Protein 9QUZ (pdb70)

Structure (mmCIF, N/CA/C/O backbone):
data_9QUZ
#
_entry.id   9QUZ
#
_cell.length_a   46.760
_cell.length_b   60.300
_cell.length_c   54.910
_cell.angle_alpha   90.000
_cell.angle_beta   108.910
_cell.angle_gamma   90.000
#
_symmetry.space_group_name_H-M   'P 1 21 1'
#
loop_
_entity.id
_entity.type
_entity.pdbx_description
1 polymer 'Butirosin biosynthesis protein H N-terminal domain-containing protein'
2 non-polymer 'SULFATE ION'
3 non-polymer 'CARBONATE ION'
4 water water
#
loop_
_atom_site.group_PDB
_atom_site.id
_atom_site.type_symbol
_atom_site.label_atom_id
_atom_site.label_alt_id
_atom_site.label_comp_id
_atom_site.label_asym_id
_atom_site.label_entity_id
_atom_site.label_seq_id
_atom_site.pdbx_PDB_ins_code
_atom_site.Cartn_x
_atom_site.Cartn_y
_atom_site.Cartn_z
_atom_site.occupancy
_atom_site.B_iso_or_equiv
_atom_site.auth_seq_id
_atom_site.auth_comp_id
_atom_site.auth_asym_id
_atom_site.auth_atom_id
_atom_site.pdbx_PDB_model_num
ATOM 1 N N . LEU A 1 8 ? -6.292 30.097 -21.272 1.00 56.41 2 LEU A N 1
ATOM 2 C CA . LEU A 1 8 ? -6.241 28.709 -20.740 1.00 54.87 2 LEU A CA 1
ATOM 3 C C . LEU A 1 8 ? -7.630 28.085 -20.801 1.00 48.78 2 LEU A C 1
ATOM 4 O O . LEU A 1 8 ? -8.546 28.614 -20.153 1.00 50.51 2 LEU A O 1
ATOM 9 N N . LEU A 1 9 ? -7.750 27.034 -21.606 1.00 43.20 3 LEU A N 1
ATOM 10 C CA . LEU A 1 9 ? -8.972 26.222 -21.780 1.00 41.73 3 LEU A CA 1
ATOM 11 C C . LEU A 1 9 ? -9.170 25.332 -20.550 1.00 39.86 3 LEU A C 1
ATOM 12 O O . LEU A 1 9 ? -8.181 24.924 -19.950 1.00 42.57 3 LEU A O 1
ATOM 17 N N . ASP A 1 10 ? -10.418 24.964 -20.295 1.00 41.38 4 ASP A N 1
ATOM 18 C CA . ASP A 1 10 ? -10.818 24.072 -19.184 1.00 44.33 4 ASP A CA 1
ATOM 19 C C . ASP A 1 10 ? -10.705 22.599 -19.605 1.00 40.80 4 ASP A C 1
ATOM 20 O O . ASP A 1 10 ? -11.674 21.859 -19.476 1.00 44.12 4 ASP A O 1
ATOM 25 N N . THR A 1 11 ? -9.515 22.158 -19.978 1.00 31.18 5 THR A N 1
ATOM 26 C CA . THR A 1 11 ? -9.349 20.778 -20.469 1.00 28.78 5 THR A CA 1
ATOM 27 C C . THR A 1 11 ? -8.958 19.830 -19.335 1.00 28.20 5 THR A C 1
ATOM 28 O O . THR A 1 11 ? -8.463 20.298 -18.324 1.00 31.07 5 THR A O 1
ATOM 32 N N . PHE A 1 12 ? -9.239 18.557 -19.531 1.00 24.75 6 PHE A N 1
ATOM 33 C CA . PHE A 1 12 ? -8.885 17.456 -18.602 1.00 24.45 6 PHE A CA 1
ATOM 34 C C . PHE A 1 12 ? -7.361 17.416 -18.454 1.00 24.24 6 PHE A C 1
ATOM 35 O O . PHE A 1 12 ? -6.675 17.298 -19.481 1.00 24.38 6 PHE A O 1
ATOM 43 N N . GLN A 1 13 ? -6.844 17.503 -17.225 1.00 22.76 7 GLN A N 1
ATOM 44 C CA . GLN A 1 13 ? -5.385 17.664 -16.973 1.00 22.73 7 GLN A CA 1
ATOM 45 C C . GLN A 1 13 ? -4.677 16.317 -17.110 1.00 21.90 7 GLN A C 1
ATOM 46 O O . GLN A 1 13 ? -3.514 16.290 -17.582 1.00 22.68 7 GLN A O 1
ATOM 52 N N . GLY A 1 14 ? -5.325 15.237 -16.685 1.00 20.71 8 GLY A N 1
ATOM 53 C CA . GLY A 1 14 ? -4.648 13.948 -16.468 1.00 21.61 8 GLY A CA 1
ATOM 54 C C . GLY A 1 14 ? -3.413 14.129 -15.608 1.00 20.98 8 GLY A C 1
ATOM 55 O O . GLY A 1 14 ? -3.443 14.947 -14.634 1.00 22.63 8 GLY A O 1
ATOM 56 N N . TYR A 1 15 ? -2.341 13.398 -15.919 1.00 19.02 9 TYR A N 1
ATOM 57 C CA . TYR A 1 15 ? -1.041 13.600 -15.232 1.00 19.33 9 TYR A CA 1
ATOM 58 C C . TYR A 1 15 ? 0.115 13.616 -16.237 1.00 19.47 9 TYR A C 1
ATOM 59 O O . TYR A 1 15 ? 1.238 13.839 -15.803 1.00 22.61 9 TYR A O 1
ATOM 68 N N . ASN A 1 16 ? -0.156 13.423 -17.529 1.00 19.65 10 ASN A N 1
ATOM 69 C CA . ASN A 1 16 ? 0.872 13.576 -18.591 1.00 19.19 10 ASN A CA 1
ATOM 70 C C . ASN A 1 16 ? 0.125 13.847 -19.893 1.00 18.42 10 ASN A C 1
ATOM 71 O O . ASN A 1 16 ? -1.104 13.828 -19.871 1.00 17.82 10 ASN A O 1
ATOM 76 N N . CYS A 1 17 ? 0.819 14.170 -20.977 1.00 19.56 11 CYS A N 1
ATOM 77 C CA . CYS A 1 17 ? 0.125 14.612 -22.214 1.00 20.44 11 CYS A CA 1
ATOM 78 C C . CYS A 1 17 ? -0.737 13.465 -22.753 1.00 19.18 11 CYS A C 1
ATOM 79 O O . CYS A 1 17 ? -1.832 13.748 -23.256 1.00 20.42 11 CYS A O 1
ATOM 82 N N . TYR A 1 18 ? -0.287 12.217 -22.615 1.00 18.06 12 TYR A N 1
ATOM 83 C CA . TYR A 1 18 ? -1.028 11.019 -23.080 1.00 18.68 12 TYR A CA 1
ATOM 84 C C . TYR A 1 18 ? -2.346 10.891 -22.313 1.00 17.90 12 TYR A C 1
ATOM 85 O O . TYR A 1 18 ? -3.417 10.820 -22.937 1.00 19.55 12 TYR A O 1
ATOM 94 N N . SER A 1 19 ? -2.268 10.846 -20.981 1.00 17.98 13 SER A N 1
ATOM 95 C CA . SER A 1 19 ? -3.472 10.655 -20.142 1.00 18.44 13 SER A CA 1
ATOM 96 C C . SER A 1 19 ? -4.387 11.875 -20.299 1.00 17.47 13 SER A C 1
ATOM 97 O O . SER A 1 19 ? -5.602 11.712 -20.220 1.00 19.88 13 SER A O 1
ATOM 100 N N . SER A 1 20 ? -3.830 13.067 -20.510 1.00 18.30 14 SER A N 1
ATOM 101 C CA . SER A 1 20 ? -4.621 14.308 -20.726 1.00 17.70 14 SER A CA 1
ATOM 102 C C . SER A 1 20 ? -5.461 14.149 -21.997 1.00 18.90 14 SER A C 1
ATOM 103 O O . SER A 1 20 ? -6.669 14.425 -21.972 1.00 20.91 14 SER A O 1
ATOM 106 N N . ALA A 1 21 ? -4.834 13.729 -23.090 1.00 19.09 15 ALA A N 1
ATOM 107 C CA . ALA A 1 21 ? -5.527 13.525 -24.375 1.00 20.21 15 ALA A CA 1
ATOM 108 C C . ALA A 1 21 ? -6.607 12.441 -24.244 1.00 20.92 15 ALA A C 1
ATOM 109 O O . ALA A 1 21 ? -7.734 12.657 -24.740 1.00 22.50 15 ALA A O 1
ATOM 111 N N . LEU A 1 22 ? -6.277 11.299 -23.638 1.00 20.16 16 LEU A N 1
ATOM 112 C CA . LEU A 1 22 ? -7.240 10.177 -23.472 1.00 20.73 16 LEU A CA 1
ATOM 113 C C . LEU A 1 22 ? -8.442 10.662 -22.652 1.00 21.03 16 LEU A C 1
ATOM 114 O O . LEU A 1 22 ? -9.585 10.359 -23.039 1.00 24.51 16 LEU A O 1
ATOM 119 N N . GLY A 1 23 ? -8.189 11.336 -21.527 1.00 20.35 17 GLY A N 1
ATOM 120 C CA . GLY A 1 23 ? -9.260 11.801 -20.627 1.00 21.96 17 GLY A CA 1
ATOM 121 C C . GLY A 1 23 ? -10.103 12.891 -21.259 1.00 22.48 17 GLY A C 1
ATOM 122 O O . GLY A 1 23 ? -11.337 12.853 -21.099 1.00 24.47 17 GLY A O 1
ATOM 123 N N . GLU A 1 24 ? -9.486 13.835 -21.969 1.00 23.54 18 GLU A N 1
ATOM 124 C CA . GLU A 1 24 ? -10.225 14.911 -22.687 1.00 23.47 18 GLU A CA 1
ATOM 125 C C . GLU A 1 24 ? -11.161 14.265 -23.712 1.00 23.90 18 GLU A C 1
ATOM 126 O O . GLU A 1 24 ? -12.343 14.662 -23.782 1.00 24.64 18 GLU A O 1
ATOM 132 N N . TYR A 1 25 ? -10.654 13.301 -24.481 1.00 22.83 19 TYR A N 1
ATOM 133 C CA . TYR A 1 25 ? -11.457 12.534 -25.463 1.00 24.81 19 TYR A CA 1
ATOM 134 C C . TYR A 1 25 ? -12.643 11.882 -24.740 1.00 24.52 19 TYR A C 1
ATOM 135 O O . TYR A 1 25 ? -13.795 12.092 -25.160 1.00 26.23 19 TYR A O 1
ATOM 144 N N . ALA A 1 26 ? -12.367 11.117 -23.676 1.00 23.92 20 ALA A N 1
ATOM 145 C CA . ALA A 1 26 ? -13.383 10.353 -22.913 1.00 24.97 20 ALA A CA 1
ATOM 146 C C . ALA A 1 26 ? -14.443 11.306 -22.350 1.00 26.03 20 ALA A C 1
ATOM 147 O O . ALA A 1 26 ? -15.628 10.940 -22.361 1.00 28.75 20 ALA A O 1
ATOM 149 N N . LYS A 1 27 ? -14.024 12.477 -21.867 1.00 26.25 21 LYS A N 1
ATOM 150 C CA . LYS A 1 27 ? -14.930 13.520 -21.313 1.00 26.77 21 LYS A CA 1
ATOM 151 C C . LYS A 1 27 ? -15.884 13.989 -22.419 1.00 28.25 21 LYS A C 1
ATOM 152 O O . LYS A 1 27 ? -17.118 13.973 -22.219 1.00 32.79 21 LYS A O 1
ATOM 158 N N . GLN A 1 28 ? -15.338 14.399 -23.561 1.00 27.98 22 GLN A N 1
ATOM 159 C CA . GLN A 1 28 ? -16.142 14.979 -24.666 1.00 30.86 22 GLN A CA 1
ATOM 160 C C . GLN A 1 28 ? -17.071 13.916 -25.270 1.00 30.58 22 GLN A C 1
ATOM 161 O O . GLN A 1 28 ? -18.155 14.300 -25.734 1.00 34.17 22 GLN A O 1
ATOM 167 N N . LYS A 1 29 ? -16.678 12.638 -25.276 1.00 28.73 23 LYS A N 1
ATOM 168 C CA . LYS A 1 29 ? -17.408 11.565 -26.012 1.00 32.81 23 LYS A CA 1
ATOM 169 C C . LYS A 1 29 ? -18.136 10.623 -25.043 1.00 29.92 23 LYS A C 1
ATOM 170 O O . L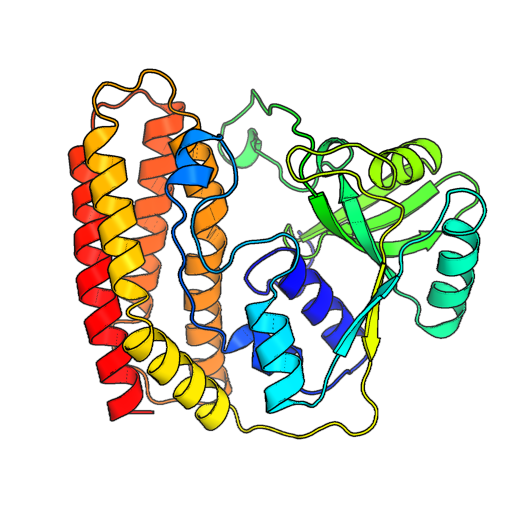YS A 1 29 ? -18.674 9.595 -25.505 1.00 34.41 23 LYS A O 1
ATOM 176 N N . ASN A 1 30 ? -18.161 10.954 -23.753 1.00 29.52 24 ASN A N 1
ATOM 177 C CA . ASN A 1 30 ? -18.901 10.176 -22.727 1.00 30.58 24 ASN A CA 1
ATOM 178 C C . ASN A 1 30 ? -18.429 8.714 -22.761 1.00 29.73 24 ASN A C 1
ATOM 179 O O . ASN A 1 30 ? -19.268 7.802 -22.834 1.00 35.04 24 ASN A O 1
ATOM 184 N N . ILE A 1 31 ? -17.120 8.488 -22.716 1.00 27.90 25 ILE A N 1
ATOM 185 C CA . ILE A 1 31 ? -16.543 7.117 -22.628 1.00 27.85 25 ILE A CA 1
ATOM 186 C C . ILE A 1 31 ? -16.312 6.824 -21.151 1.00 28.10 25 ILE A C 1
ATOM 187 O O . ILE A 1 31 ? -15.531 7.540 -20.527 1.00 29.52 25 ILE A O 1
ATOM 192 N N . ASP A 1 32 ? -17.006 5.825 -20.616 1.00 29.11 26 ASP A N 1
ATOM 193 C CA . ASP A 1 32 ? -16.972 5.531 -19.166 1.00 29.88 26 ASP A CA 1
ATOM 194 C C . ASP A 1 32 ? -15.595 4.986 -18.761 1.00 27.82 26 ASP A C 1
ATOM 195 O O . ASP A 1 32 ? -14.872 4.460 -19.626 1.00 30.18 26 ASP A O 1
ATOM 200 N N . GLN A 1 33 ? -15.247 5.187 -17.487 1.00 27.12 27 GLN A N 1
ATOM 201 C CA . GLN A 1 33 ? -14.151 4.523 -16.724 1.00 26.33 27 GLN A CA 1
ATOM 202 C C . GLN A 1 33 ? -12.779 5.149 -17.001 1.00 24.18 27 GLN A C 1
ATOM 203 O O . GLN A 1 33 ? -11.963 5.162 -16.082 1.00 24.85 27 GLN A O 1
ATOM 209 N N . VAL A 1 34 ? -12.527 5.629 -18.214 1.00 23.20 28 VAL A N 1
ATOM 210 C CA . VAL A 1 34 ? -11.194 6.152 -18.627 1.00 23.99 28 VAL A CA 1
ATOM 211 C C . VAL A 1 34 ? -10.750 7.232 -17.636 1.00 22.70 28 VAL A C 1
ATOM 212 O O . VAL A 1 34 ? -9.624 7.149 -17.124 1.00 21.64 28 VAL A O 1
ATOM 216 N N . GLU A 1 35 ? -11.599 8.229 -17.384 1.00 21.69 29 GLU A N 1
ATOM 217 C CA . GLU A 1 35 ? -11.223 9.374 -16.518 1.00 21.98 29 GLU A CA 1
ATOM 218 C C . GLU A 1 35 ? -10.874 8.863 -15.118 1.00 21.04 29 GLU A C 1
ATOM 219 O O . GLU A 1 35 ? -9.819 9.237 -14.601 1.00 20.63 29 GLU A O 1
ATOM 225 N N . ASN A 1 36 ? -11.723 8.028 -14.524 1.00 20.29 30 ASN A N 1
ATOM 226 C CA . ASN A 1 36 ? -11.483 7.555 -13.138 1.00 21.46 30 ASN A CA 1
ATOM 227 C C . ASN A 1 36 ? -10.208 6.715 -13.060 1.00 18.53 30 ASN A C 1
ATOM 228 O O . ASN A 1 36 ? -9.484 6.838 -12.059 1.00 19.94 30 ASN A O 1
ATOM 233 N N . ILE A 1 37 ? -9.921 5.900 -14.074 1.00 20.42 31 ILE A N 1
ATOM 234 C CA . ILE A 1 37 ? -8.687 5.062 -14.085 1.00 19.78 31 ILE A CA 1
ATOM 235 C C . ILE A 1 37 ? -7.463 5.993 -14.159 1.00 19.80 31 ILE A C 1
ATOM 236 O O . ILE A 1 37 ? -6.475 5.728 -13.460 1.00 19.89 31 ILE A O 1
ATOM 241 N N . ILE A 1 38 ? -7.553 7.097 -14.894 1.00 19.61 32 ILE A N 1
ATOM 242 C CA . ILE A 1 38 ? -6.439 8.085 -14.984 1.00 18.75 32 ILE A CA 1
ATOM 243 C C . ILE A 1 38 ? -6.300 8.817 -13.644 1.00 18.29 32 ILE A C 1
ATOM 244 O O . ILE A 1 38 ? -5.164 8.973 -13.164 1.00 18.16 32 ILE A O 1
ATOM 249 N N . LEU A 1 39 ? -7.417 9.282 -13.082 1.00 17.52 33 LEU A N 1
ATOM 250 C CA . LEU A 1 39 ? -7.367 10.180 -11.898 1.00 18.54 33 LEU A CA 1
ATOM 251 C C . LEU A 1 39 ? -6.908 9.413 -10.655 1.00 18.33 33 LEU A C 1
ATOM 252 O O . LEU A 1 39 ? -6.482 10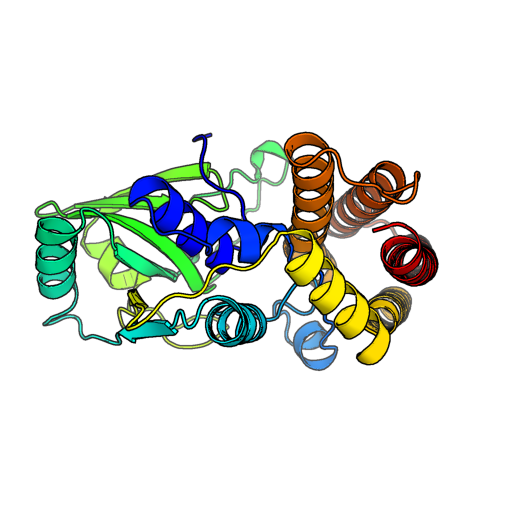.082 -9.691 1.00 19.33 33 LEU A O 1
ATOM 257 N N . SER A 1 40 ? -7.015 8.083 -10.659 1.00 17.82 34 SER A N 1
ATOM 258 C CA . SER A 1 40 ? -6.624 7.212 -9.522 1.00 18.90 34 SER A CA 1
ATOM 259 C C . SER A 1 40 ? -5.237 6.591 -9.724 1.00 19.98 34 SER A C 1
ATOM 260 O O . SER A 1 40 ? -4.829 5.788 -8.884 1.00 19.83 34 SER A O 1
ATOM 263 N N . GLN A 1 41 ? -4.497 6.986 -10.761 1.00 19.41 35 GLN A N 1
ATOM 264 C CA . GLN A 1 41 ? -3.122 6.479 -10.972 1.00 19.83 35 GLN A CA 1
ATOM 265 C C . GLN A 1 41 ? -2.230 6.949 -9.822 1.00 18.70 35 GLN A C 1
ATOM 266 O O . GLN A 1 41 ? -2.411 8.079 -9.319 1.00 20.67 35 GLN A O 1
ATOM 272 N N . TRP A 1 42 ? -1.267 6.123 -9.444 1.00 19.27 36 TRP A N 1
ATOM 273 C CA . TRP A 1 42 ? -0.281 6.491 -8.402 1.00 19.71 36 TRP A CA 1
ATOM 274 C C . TRP A 1 42 ? 1.025 5.806 -8.763 1.00 19.83 36 TRP A C 1
ATOM 275 O O . TRP A 1 42 ? 1.107 4.579 -8.680 1.00 22.78 36 TRP A O 1
ATOM 286 N N . SER A 1 43 ? 1.980 6.568 -9.265 1.00 19.52 37 SER A N 1
ATOM 287 C CA . SER A 1 43 ? 3.157 5.941 -9.898 1.00 20.09 37 SER A CA 1
ATOM 288 C C . SER A 1 43 ? 4.355 6.878 -9.814 1.00 19.68 37 SER A C 1
ATOM 289 O O . SER A 1 43 ? 4.192 8.102 -9.739 1.00 19.49 37 SER A O 1
ATOM 292 N N . PHE A 1 44 ? 5.534 6.281 -9.828 1.00 19.11 38 PHE A N 1
ATOM 293 C CA . PHE A 1 44 ? 6.799 7.026 -9.915 1.00 18.41 38 PHE A CA 1
ATOM 294 C C . PHE A 1 44 ? 7.821 6.131 -10.602 1.00 20.90 38 PHE A C 1
ATOM 295 O O . PHE A 1 44 ? 7.856 4.925 -10.322 1.00 23.06 38 PHE A O 1
ATOM 303 N N . PHE A 1 45 ? 8.616 6.713 -11.493 1.00 20.54 39 PHE A N 1
ATOM 304 C CA . PHE A 1 45 ? 9.734 5.975 -12.120 1.00 22.06 39 PHE A CA 1
ATOM 305 C C . PHE A 1 45 ? 10.971 6.862 -12.127 1.00 20.93 39 PHE A C 1
ATOM 306 O O . PHE A 1 45 ? 10.881 8.088 -11.997 1.00 20.72 39 PHE A O 1
ATOM 314 N N . PHE A 1 46 ? 12.119 6.214 -12.251 1.00 21.57 40 PHE A N 1
ATOM 315 C CA . PHE A 1 46 ? 13.418 6.898 -12.410 1.00 21.61 40 PHE A CA 1
ATOM 316 C C . PHE A 1 46 ? 14.316 6.022 -13.278 1.00 23.72 40 PHE A C 1
ATOM 317 O O . PHE A 1 46 ? 14.458 4.827 -12.988 1.00 26.01 40 PHE A O 1
ATOM 325 N N . ASP A 1 47 ? 14.852 6.615 -14.345 1.00 23.80 41 ASP A N 1
ATOM 326 C CA . ASP A 1 47 ? 15.739 5.924 -15.316 1.00 25.29 41 ASP A CA 1
ATOM 327 C C . ASP A 1 47 ? 17.062 6.694 -15.368 1.00 24.75 41 ASP A C 1
ATOM 328 O O . ASP A 1 47 ? 17.099 7.777 -15.978 1.00 25.28 41 ASP A O 1
ATOM 333 N N . GLU A 1 48 ? 18.098 6.177 -14.709 1.00 26.40 42 GLU A N 1
ATOM 334 C CA . GLU A 1 48 ? 19.415 6.865 -14.631 1.00 28.73 42 GLU A CA 1
ATOM 335 C C . GLU A 1 48 ? 20.037 6.961 -16.029 1.00 29.72 42 GLU A C 1
ATOM 336 O O . GLU A 1 48 ? 20.707 7.975 -16.302 1.00 30.48 42 GLU A O 1
ATOM 342 N N . GLU A 1 49 ? 19.816 5.964 -16.891 1.00 31.05 43 GLU A N 1
ATOM 343 C CA . GLU A 1 49 ? 20.379 5.957 -18.270 1.00 31.44 43 GLU A CA 1
ATOM 344 C C . GLU A 1 49 ? 19.755 7.130 -19.037 1.00 30.02 43 GLU A C 1
ATOM 345 O O . GLU A 1 49 ? 20.496 7.886 -19.684 1.00 32.41 43 GLU A O 1
ATOM 351 N N . GLN A 1 50 ? 18.443 7.336 -18.897 1.00 26.87 44 GLN A N 1
ATOM 352 C CA . GLN A 1 50 ? 17.729 8.451 -19.573 1.00 27.77 44 GLN A CA 1
ATOM 353 C C . GLN A 1 50 ? 18.215 9.785 -19.001 1.00 27.23 44 GLN A C 1
ATOM 354 O O . GLN A 1 50 ? 18.305 10.752 -19.776 1.00 29.06 44 GLN A O 1
ATOM 360 N N . PHE A 1 51 ? 18.506 9.842 -17.694 1.00 26.03 45 PHE A N 1
ATOM 361 C CA . PHE A 1 51 ? 19.001 11.065 -17.010 1.00 25.36 45 PHE A CA 1
ATOM 362 C C . PHE A 1 51 ? 20.193 11.613 -17.812 1.00 27.12 45 PHE A C 1
ATOM 363 O O . PHE A 1 51 ? 20.235 12.811 -18.156 1.00 28.34 45 PHE A O 1
ATOM 371 N N . TYR A 1 52 ? 21.142 10.739 -18.137 1.00 29.39 46 TYR A N 1
ATOM 372 C CA . TYR A 1 52 ? 22.434 11.121 -18.757 1.00 32.68 46 TYR A CA 1
ATOM 373 C C . TYR A 1 52 ? 22.294 11.283 -20.276 1.00 34.72 46 TYR A C 1
ATOM 374 O O . TYR A 1 52 ? 23.229 11.821 -20.871 1.00 41.35 46 TYR A O 1
ATOM 383 N N . LYS A 1 53 ? 21.167 10.894 -20.877 1.00 36.99 47 LYS A N 1
ATOM 384 C CA . LYS A 1 53 ? 20.890 11.102 -22.329 1.00 39.94 47 LYS A CA 1
ATOM 385 C C . LYS A 1 53 ? 20.064 12.378 -22.551 1.00 44.22 47 LYS A C 1
ATOM 386 O O . LYS A 1 53 ? 19.666 12.614 -23.711 1.00 49.60 47 LYS A O 1
ATOM 392 N N . ASN A 1 54 ? 19.809 13.163 -21.497 1.00 43.72 48 ASN A N 1
ATOM 393 C CA . ASN A 1 54 ? 18.981 14.400 -21.551 1.00 46.92 48 ASN A CA 1
ATOM 394 C C . ASN A 1 54 ? 17.572 14.034 -22.042 1.00 41.81 48 ASN A C 1
ATOM 395 O O . ASN A 1 54 ? 16.964 14.855 -22.749 1.00 46.47 48 ASN A O 1
ATOM 400 N N . GLN A 1 55 ? 17.079 12.840 -21.691 1.00 33.17 49 GLN A N 1
ATOM 401 C CA . GLN A 1 55 ? 15.708 12.373 -22.035 1.00 32.65 49 GLN A CA 1
ATOM 402 C C . GLN A 1 55 ? 14.837 12.483 -20.783 1.00 29.35 49 GLN A C 1
ATOM 403 O O . GLN A 1 55 ? 15.404 12.647 -19.682 1.00 27.66 49 GLN A O 1
ATOM 409 N N . TRP A 1 56 ? 13.516 12.422 -20.939 1.00 29.14 50 TRP A N 1
ATOM 410 C CA . TRP A 1 56 ? 12.599 12.472 -19.773 1.00 28.60 50 TRP A CA 1
ATOM 411 C C . TRP A 1 56 ? 12.867 11.227 -18.913 1.00 27.07 50 TRP A C 1
ATOM 412 O O . TRP A 1 56 ? 12.801 10.099 -19.437 1.00 33.61 50 TRP A O 1
ATOM 423 N N . TYR A 1 57 ? 13.278 11.429 -17.664 1.00 21.76 51 TYR A N 1
ATOM 424 C CA . TYR A 1 57 ? 13.931 10.368 -16.854 1.00 22.10 51 TYR A CA 1
ATOM 425 C C . TYR A 1 57 ? 13.184 10.083 -15.547 1.00 20.97 51 TYR A C 1
ATOM 426 O O . TYR A 1 57 ? 13.558 9.124 -14.864 1.00 20.71 51 TYR A O 1
ATOM 435 N N . THR A 1 58 ? 12.168 10.865 -15.196 1.00 20.60 52 THR A N 1
ATOM 436 C CA . THR A 1 58 ? 11.454 10.644 -13.915 1.00 19.79 52 THR A CA 1
ATOM 437 C C . THR A 1 58 ? 10.026 11.186 -14.005 1.00 20.97 52 THR A C 1
ATOM 438 O O . THR A 1 58 ? 9.586 11.580 -15.089 1.00 22.26 52 THR A O 1
ATOM 442 N N . GLY A 1 59 ? 9.328 11.154 -12.875 1.00 22.10 53 GLY A N 1
ATOM 443 C CA . GLY A 1 59 ? 7.918 11.546 -12.769 1.00 23.33 53 GLY A CA 1
ATOM 444 C C . GLY A 1 59 ? 7.019 10.331 -12.708 1.00 20.47 53 GLY A C 1
ATOM 445 O O . GLY A 1 59 ? 7.484 9.256 -12.306 1.00 20.68 53 GLY A O 1
ATOM 446 N N . ALA A 1 60 ? 5.763 10.498 -13.106 1.00 21.64 54 ALA A N 1
ATOM 447 C CA . ALA A 1 60 ? 4.728 9.457 -12.945 1.00 20.67 54 ALA A CA 1
ATOM 448 C C . ALA A 1 60 ? 5.049 8.249 -13.825 1.00 21.25 54 ALA A C 1
ATOM 449 O O . ALA A 1 60 ? 4.782 7.121 -13.392 1.00 22.38 54 ALA A O 1
ATOM 451 N N . ALA A 1 61 ? 5.534 8.480 -15.047 1.00 22.35 55 ALA A N 1
ATOM 452 C CA . ALA A 1 61 ? 5.558 7.438 -16.094 1.00 22.75 55 ALA A CA 1
ATOM 453 C C . ALA A 1 61 ? 6.562 7.776 -17.192 1.00 21.74 55 A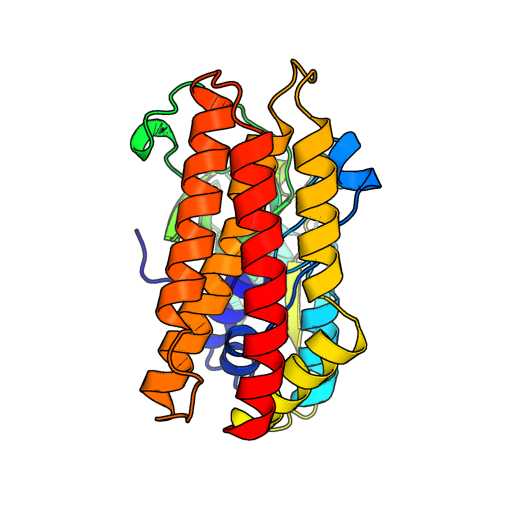LA A C 1
ATOM 454 O O . ALA A 1 61 ? 6.726 8.960 -17.540 1.00 25.98 55 ALA A O 1
ATOM 456 N N . ASP A 1 62 ? 7.177 6.733 -17.734 1.00 23.45 56 ASP A N 1
ATOM 457 C CA . ASP A 1 62 ? 7.930 6.814 -19.004 1.00 24.91 56 ASP A CA 1
ATOM 458 C C . ASP A 1 62 ? 6.899 7.138 -20.088 1.00 27.63 56 ASP A C 1
ATOM 459 O O . ASP A 1 62 ? 5.700 6.856 -19.899 1.00 31.40 56 ASP A O 1
ATOM 464 N N . GLY A 1 63 ? 7.316 7.765 -21.172 1.00 24.67 57 GLY A N 1
ATOM 465 C CA . GLY A 1 63 ? 6.382 8.158 -22.238 1.00 23.98 57 GLY A CA 1
ATOM 466 C C . GLY A 1 63 ? 7.063 8.099 -23.592 1.00 24.96 57 GLY A C 1
ATOM 467 O O . GLY A 1 63 ? 8.175 7.573 -23.689 1.00 25.68 57 GLY A O 1
ATOM 468 N N . PRO A 1 64 ? 6.436 8.663 -24.651 1.00 24.99 58 PRO A N 1
ATOM 469 C CA . PRO A 1 64 ? 5.180 9.412 -24.523 1.00 24.53 58 PRO A CA 1
ATOM 470 C C . PRO A 1 64 ? 3.937 8.562 -24.216 1.00 23.03 58 PRO A C 1
ATOM 471 O O . PRO A 1 64 ? 3.061 9.052 -23.524 1.00 24.79 58 PRO A O 1
ATOM 475 N N . VAL A 1 65 ? 3.848 7.336 -24.744 1.00 21.28 59 VAL A N 1
ATOM 476 C CA . VAL A 1 65 ? 2.743 6.408 -24.371 1.00 21.47 59 VAL A CA 1
ATOM 477 C C . VAL A 1 65 ? 3.019 5.870 -22.962 1.00 21.45 59 VAL A C 1
ATOM 478 O O . VAL A 1 65 ? 4.124 5.413 -22.670 1.00 22.53 59 VAL A O 1
ATOM 482 N N . ASP A 1 66 ? 1.993 5.901 -22.124 1.00 21.74 60 ASP A N 1
ATOM 483 C CA . ASP A 1 66 ? 2.046 5.392 -20.740 1.00 22.35 60 ASP A CA 1
ATOM 484 C C . ASP A 1 66 ? 1.595 3.929 -20.771 1.00 21.37 60 ASP A C 1
ATOM 485 O O . ASP A 1 66 ? 0.393 3.680 -20.754 1.00 22.18 60 ASP A O 1
ATOM 490 N N . VAL A 1 67 ? 2.531 2.990 -20.902 1.00 22.74 61 VAL A N 1
ATOM 491 C CA . VAL A 1 67 ? 2.196 1.551 -21.103 1.00 26.67 61 VAL A CA 1
ATOM 492 C C . VAL A 1 67 ? 1.547 1.008 -19.825 1.00 24.61 61 VAL A C 1
ATOM 493 O O . VAL A 1 67 ? 0.649 0.168 -19.955 1.00 24.85 61 VAL A O 1
ATOM 497 N N . VAL A 1 68 ? 1.954 1.486 -18.646 1.00 24.82 62 VAL A N 1
ATOM 498 C CA . VAL A 1 68 ? 1.347 1.042 -17.354 1.00 24.68 62 VAL A CA 1
ATOM 499 C C . VAL A 1 68 ? -0.125 1.465 -17.328 1.00 22.63 62 VAL A C 1
ATOM 500 O O . VAL A 1 68 ? -0.973 0.630 -16.962 1.00 23.47 62 VAL A O 1
ATOM 504 N N . LEU A 1 69 ? -0.424 2.695 -17.739 1.00 21.18 63 LEU A N 1
ATOM 505 C CA . LEU A 1 69 ? -1.826 3.172 -17.845 1.00 20.97 63 LEU A CA 1
ATOM 506 C C . LEU A 1 69 ? -2.590 2.304 -18.856 1.00 20.96 63 LEU A C 1
ATOM 507 O O . LEU A 1 69 ? -3.745 1.941 -18.571 1.00 23.43 63 LEU A O 1
ATOM 512 N N . ASN A 1 70 ? -1.988 1.950 -19.994 1.00 23.73 64 ASN A N 1
ATOM 513 C CA . ASN A 1 70 ? -2.681 1.077 -20.975 1.00 24.94 64 ASN A CA 1
ATOM 514 C C . ASN A 1 70 ? -3.009 -0.268 -20.316 1.00 25.43 64 ASN A C 1
ATOM 515 O O . ASN A 1 70 ? -4.114 -0.779 -20.568 1.00 28.60 64 ASN A O 1
ATOM 520 N N . GLU A 1 71 ? -2.089 -0.820 -19.516 1.00 25.59 65 GLU A N 1
ATOM 521 C CA . GLU A 1 71 ? -2.287 -2.110 -18.796 1.00 28.63 65 GLU A CA 1
ATOM 522 C C . GLU A 1 71 ? -3.443 -1.965 -17.793 1.00 27.50 65 GLU A C 1
ATOM 523 O O . GLU A 1 71 ? -4.261 -2.892 -17.691 1.00 29.74 65 GLU A O 1
ATOM 529 N N . ASP A 1 72 ? -3.499 -0.842 -17.074 1.00 24.97 66 ASP A N 1
ATOM 530 C CA . ASP A 1 72 ? -4.604 -0.518 -16.134 1.00 25.80 66 ASP A CA 1
ATOM 531 C C . ASP A 1 72 ? -5.926 -0.417 -16.905 1.00 24.10 66 ASP A C 1
ATOM 532 O O . ASP A 1 72 ? -6.938 -0.985 -16.440 1.00 27.82 66 ASP A O 1
ATOM 537 N N . LEU A 1 73 ? -5.939 0.266 -18.049 1.00 25.08 67 LEU A N 1
ATOM 538 C CA . LEU A 1 73 ? -7.177 0.427 -18.853 1.00 24.76 67 LEU A CA 1
ATOM 539 C C . LEU A 1 73 ? -7.678 -0.949 -19.314 1.00 27.11 67 LEU A C 1
ATOM 540 O O . LEU A 1 73 ? -8.898 -1.175 -19.242 1.00 28.83 67 LEU A O 1
ATOM 545 N N . ARG A 1 74 ? -6.773 -1.848 -19.711 1.00 28.78 68 ARG A N 1
ATOM 546 C CA . ARG A 1 74 ? -7.099 -3.226 -20.167 1.00 30.81 68 ARG A CA 1
ATOM 547 C C . ARG A 1 74 ? -7.598 -4.044 -18.972 1.00 30.43 68 ARG A C 1
ATOM 548 O O . ARG A 1 74 ? -8.659 -4.676 -19.089 1.00 34.69 68 ARG A O 1
ATOM 556 N N . ASN A 1 75 ? -6.871 -4.009 -17.853 1.00 30.45 69 ASN A N 1
ATOM 557 C CA . ASN A 1 75 ? -7.146 -4.876 -16.677 1.00 32.27 69 ASN A CA 1
ATOM 558 C C . ASN A 1 75 ? -8.478 -4.472 -16.028 1.00 33.19 69 ASN A C 1
ATOM 559 O O . ASN A 1 75 ? -9.289 -5.374 -15.746 1.00 35.14 69 ASN A O 1
ATOM 564 N N . PHE A 1 76 ? -8.730 -3.174 -15.845 1.00 29.48 70 PHE A N 1
ATOM 565 C CA . PHE A 1 76 ? -9.900 -2.679 -15.076 1.00 29.92 70 PHE A CA 1
ATOM 566 C C . PHE A 1 76 ? -11.140 -2.539 -15.961 1.00 30.56 70 PHE A C 1
ATOM 567 O O . PHE A 1 76 ? -12.228 -2.880 -15.481 1.00 35.16 70 PHE A O 1
ATOM 575 N N . ALA A 1 77 ? -11.002 -2.025 -17.186 1.00 30.96 71 ALA A N 1
ATOM 576 C CA . ALA A 1 77 ? -12.159 -1.632 -18.023 1.00 31.72 71 ALA A CA 1
ATOM 577 C C . ALA A 1 77 ? -12.213 -2.440 -19.327 1.00 35.46 71 ALA A C 1
ATOM 578 O O . ALA A 1 77 ? -13.172 -2.232 -20.075 1.00 36.86 71 ALA A O 1
ATOM 580 N N . ASN A 1 78 ? -11.234 -3.322 -19.579 1.00 35.55 72 ASN A N 1
ATOM 581 C CA . ASN A 1 78 ? -11.074 -4.066 -20.857 1.00 37.00 72 ASN A CA 1
ATOM 582 C C . ASN A 1 78 ? -11.041 -3.054 -22.013 1.00 39.14 72 ASN A C 1
ATOM 583 O O . ASN A 1 78 ? -11.584 -3.359 -23.091 1.00 40.59 72 ASN A O 1
ATOM 588 N N . ILE A 1 79 ? -10.424 -1.890 -21.780 1.00 35.23 73 ILE A N 1
ATOM 589 C CA . ILE A 1 79 ? -10.259 -0.801 -22.783 1.00 35.31 73 ILE A CA 1
ATOM 590 C C . ILE A 1 79 ? -8.874 -0.955 -23.416 1.00 32.63 73 ILE A C 1
ATOM 591 O O . ILE A 1 79 ? -7.894 -1.128 -22.673 1.00 34.09 73 ILE A O 1
ATOM 596 N N . GLU A 1 80 ? -8.827 -0.937 -24.747 1.00 33.23 74 GLU A N 1
ATOM 597 C CA . GLU A 1 80 ? -7.572 -0.942 -25.538 1.00 34.26 74 GLU A CA 1
ATOM 598 C C . GLU A 1 80 ? -7.404 0.437 -26.180 1.00 30.73 74 GLU A C 1
ATOM 599 O O . GLU A 1 80 ? -8.395 1.006 -26.660 1.00 38.02 74 GLU A O 1
ATOM 605 N N . VAL A 1 81 ? -6.188 0.964 -26.184 1.00 28.59 75 VAL A N 1
ATOM 606 C CA . VAL A 1 81 ? -5.862 2.206 -26.931 1.00 28.65 75 VAL A CA 1
ATOM 607 C C . VAL A 1 81 ? -5.077 1.766 -28.165 1.00 27.45 75 VAL A C 1
ATOM 608 O O . VAL A 1 81 ? -3.884 1.431 -28.032 1.00 33.31 75 VAL A O 1
ATOM 612 N N . LEU A 1 82 ? -5.755 1.722 -29.309 1.00 24.83 76 LEU A N 1
ATOM 613 C CA . LEU A 1 82 ? -5.190 1.198 -30.571 1.00 25.58 76 LEU A CA 1
ATOM 614 C C . LEU A 1 82 ? -4.291 2.279 -31.178 1.00 24.98 76 LEU A C 1
ATOM 615 O O . LEU A 1 82 ? -4.739 3.437 -31.271 1.00 28.24 76 LEU A O 1
ATOM 620 N N . GLU A 1 83 ? -3.067 1.908 -31.557 1.00 23.70 77 GLU A N 1
ATOM 621 C CA . GLU A 1 83 ? -2.116 2.793 -32.275 1.00 23.75 77 GLU A CA 1
ATOM 622 C C . GLU A 1 83 ? -2.296 2.572 -33.779 1.00 23.03 77 GLU A C 1
ATOM 623 O O . GLU A 1 83 ? -2.113 1.431 -34.252 1.00 27.36 77 GLU A O 1
ATOM 629 N N . HIS A 1 84 ? -2.674 3.628 -34.489 1.00 23.44 78 HIS A N 1
ATOM 630 C CA . HIS A 1 84 ? -2.794 3.641 -35.963 1.00 23.04 78 HIS A CA 1
ATOM 631 C C . HIS A 1 84 ? -1.595 4.404 -36.510 1.00 24.37 78 HIS A C 1
ATOM 632 O O . HIS A 1 84 ? -1.480 5.611 -36.261 1.00 27.77 78 HIS A O 1
ATOM 639 N N . ILE A 1 85 ? -0.724 3.702 -37.214 1.00 25.36 79 ILE A N 1
ATOM 640 C CA . ILE A 1 85 ? 0.367 4.352 -37.977 1.00 26.76 79 ILE A CA 1
ATOM 641 C C . ILE A 1 85 ? -0.212 4.609 -39.368 1.00 27.48 79 ILE A C 1
ATOM 642 O O . ILE A 1 85 ? -1.088 3.842 -39.811 1.00 32.70 79 ILE A O 1
ATOM 647 N N . SER A 1 86 ? 0.217 5.683 -40.010 1.00 29.21 80 SER A N 1
ATOM 648 C CA . SER A 1 86 ? -0.284 6.058 -41.347 1.00 27.11 80 SER A CA 1
ATOM 649 C C . SER A 1 86 ? 0.853 6.636 -42.193 1.00 29.67 80 SER A C 1
ATOM 650 O O . SER A 1 86 ? 2.031 6.554 -41.802 1.00 33.98 80 SER A O 1
ATOM 653 N N . SER A 1 87 ? 0.479 7.188 -43.330 1.00 32.83 81 SER A N 1
ATOM 654 C CA . SER A 1 87 ? 1.389 7.734 -44.358 1.00 31.32 81 SER A CA 1
ATOM 655 C C . SER A 1 87 ? 0.828 9.087 -44.786 1.00 28.74 81 SER A C 1
ATOM 656 O O . SER A 1 87 ? -0.375 9.315 -44.558 1.00 29.35 81 SER A O 1
ATOM 659 N N . GLU A 1 88 ? 1.657 9.949 -45.375 1.00 29.27 82 GLU A N 1
ATOM 660 C CA . GLU A 1 88 ? 1.194 11.273 -45.855 1.00 32.46 82 GLU A CA 1
ATOM 661 C C . GLU A 1 88 ? 0.052 11.061 -46.860 1.00 28.96 82 GLU A C 1
ATOM 662 O O . GLU A 1 88 ? -0.840 11.915 -46.910 1.00 34.32 82 GLU A O 1
ATOM 668 N N . SER A 1 89 ? 0.050 9.963 -47.629 1.00 30.07 83 SER A N 1
ATOM 669 C CA . SER A 1 89 ? -1.000 9.717 -48.652 1.00 28.88 83 SER A CA 1
ATOM 670 C C . SER A 1 89 ? -2.376 9.551 -47.991 1.00 29.50 83 SER A C 1
ATOM 671 O O . SER A 1 89 ? -3.356 10.020 -48.592 1.00 33.86 83 SER A O 1
ATOM 674 N N . GLN A 1 90 ? -2.443 8.965 -46.787 1.00 28.52 84 GLN A N 1
ATOM 675 C CA . GLN A 1 90 ? -3.697 8.442 -46.182 1.00 28.42 84 GLN A CA 1
ATOM 676 C C . GLN A 1 90 ? -4.069 9.197 -44.897 1.00 26.38 84 GLN A C 1
ATOM 677 O O . GLN A 1 90 ? -5.270 9.188 -44.566 1.00 27.16 84 GLN A O 1
ATOM 683 N N . ALA A 1 91 ? -3.110 9.806 -44.188 1.00 27.19 85 ALA A N 1
ATOM 684 C CA . ALA A 1 91 ? -3.301 10.256 -42.782 1.00 27.55 85 ALA A CA 1
ATOM 685 C C . ALA A 1 91 ? -4.399 11.315 -42.685 1.00 25.86 85 ALA A C 1
ATOM 686 O O . ALA A 1 91 ? -5.206 11.228 -41.755 1.00 24.90 85 ALA A O 1
ATOM 688 N N . ILE A 1 92 ? -4.408 12.317 -43.565 1.00 26.58 86 ILE A N 1
ATOM 689 C CA . ILE A 1 92 ? -5.381 13.441 -43.448 1.00 27.53 86 ILE A CA 1
ATOM 690 C C . ILE A 1 92 ? -6.763 12.913 -43.846 1.00 27.47 86 ILE A C 1
ATOM 691 O O . ILE A 1 92 ? -7.718 13.256 -43.154 1.00 29.27 86 ILE A O 1
ATOM 696 N N . ASP A 1 93 ? -6.868 12.081 -44.890 1.00 28.65 87 ASP A N 1
ATOM 697 C CA . ASP A 1 93 ? -8.155 11.449 -45.289 1.00 29.71 87 ASP A CA 1
ATOM 698 C C . ASP A 1 93 ? -8.696 10.602 -44.131 1.00 28.14 87 ASP A C 1
ATOM 699 O O . ASP A 1 93 ? -9.911 10.650 -43.875 1.00 30.42 87 ASP A O 1
ATOM 704 N N . GLU A 1 94 ? -7.840 9.834 -43.465 1.00 28.17 88 GLU A N 1
ATOM 705 C CA . GLU A 1 94 ? -8.252 9.019 -42.291 1.00 30.12 88 GLU A CA 1
ATOM 706 C C . GLU A 1 94 ? -8.754 9.962 -41.189 1.00 28.10 88 GLU A C 1
ATOM 707 O O . GLU A 1 94 ? -9.821 9.661 -40.589 1.00 29.74 88 GLU A O 1
ATOM 713 N N . GLY A 1 95 ? -8.067 11.086 -40.972 1.00 25.98 89 GLY A N 1
ATOM 714 C CA . GLY A 1 95 ? -8.506 12.135 -40.029 1.00 26.85 89 GLY A CA 1
ATOM 715 C C . GLY A 1 95 ? -9.897 12.641 -40.369 1.00 28.39 89 GLY A C 1
ATOM 716 O O . GLY A 1 95 ? -10.739 12.743 -39.468 1.00 27.32 89 GLY A O 1
ATOM 717 N N . ARG A 1 96 ? -10.153 12.948 -41.640 1.00 29.21 90 ARG A N 1
ATOM 718 C CA . ARG A 1 96 ? -11.477 13.442 -42.092 1.00 29.47 90 ARG A CA 1
ATOM 719 C C . ARG A 1 96 ? -12.564 12.421 -41.737 1.00 29.09 90 ARG A C 1
ATOM 720 O O . ARG A 1 96 ? -13.623 12.855 -41.256 1.00 32.82 90 ARG A O 1
ATOM 728 N N . LYS A 1 97 ? -12.317 11.126 -41.973 1.00 31.02 91 LYS A N 1
ATOM 729 C CA . LYS A 1 97 ? -13.278 10.019 -41.693 1.00 34.42 91 LYS A CA 1
ATOM 730 C C . LYS A 1 97 ? -13.542 9.950 -40.184 1.00 33.43 91 LYS A C 1
ATOM 731 O O . LYS A 1 97 ? -14.700 9.736 -39.774 1.00 33.03 91 LYS A O 1
ATOM 737 N N . VAL A 1 98 ? -12.497 10.108 -39.380 1.00 29.95 92 VAL A N 1
ATOM 738 C CA . VAL A 1 98 ? -12.602 10.052 -37.895 1.00 29.82 92 VAL A CA 1
ATOM 739 C C . VAL A 1 98 ? -13.366 11.287 -37.404 1.00 31.22 92 VAL A C 1
ATOM 740 O O . VAL A 1 98 ? -14.258 11.110 -36.544 1.00 32.58 92 VAL A O 1
ATOM 744 N N . LEU A 1 99 ? -13.052 12.481 -37.922 1.00 30.15 93 LEU A N 1
ATOM 745 C CA . LEU A 1 99 ? -13.727 13.740 -37.501 1.00 32.20 93 LEU A CA 1
ATOM 746 C C . LEU A 1 99 ? -15.216 13.682 -37.882 1.00 33.29 93 LEU A C 1
ATOM 747 O O . LEU A 1 99 ? -16.047 14.060 -37.035 1.00 36.23 93 LEU A O 1
ATOM 752 N N . GLU A 1 100 ? -15.550 13.196 -39.081 1.00 32.58 94 GLU A N 1
ATOM 753 C CA . GLU A 1 100 ? -16.955 13.042 -39.542 1.00 38.72 94 GLU A CA 1
ATOM 754 C C . GLU A 1 100 ? -17.715 12.167 -38.533 1.00 38.24 94 GLU A C 1
ATOM 755 O O . GLU A 1 100 ? -18.831 12.560 -38.141 1.00 41.54 94 GLU A O 1
ATOM 761 N N . LYS A 1 101 ? -17.124 11.047 -38.106 1.00 38.25 95 LYS A N 1
ATOM 762 C CA . LYS A 1 101 ? -17.793 10.019 -37.262 1.00 41.60 95 LYS A CA 1
ATOM 763 C C . LYS A 1 101 ? -17.781 10.443 -35.783 1.00 40.18 95 LYS A C 1
ATOM 764 O O . LYS A 1 101 ? -18.828 10.288 -35.130 1.00 41.04 95 LYS A O 1
ATOM 770 N N . HIS A 1 102 ? -16.657 10.956 -35.269 1.00 36.26 96 HIS A N 1
ATOM 771 C CA . HIS A 1 102 ? -16.417 11.154 -33.811 1.00 34.88 96 HIS A CA 1
ATOM 772 C C . HIS A 1 102 ? -16.178 12.625 -33.435 1.00 34.60 96 HIS A C 1
ATOM 773 O O . HIS A 1 102 ? -16.308 12.941 -32.236 1.00 37.09 96 HIS A O 1
ATOM 780 N N . GLY A 1 103 ? -15.763 13.479 -34.374 1.00 34.45 97 GLY A N 1
ATOM 781 C CA . GLY A 1 103 ? -15.531 14.919 -34.131 1.00 32.51 97 GLY A CA 1
ATOM 782 C C . GLY A 1 103 ? -14.163 15.227 -33.536 1.00 30.01 97 GLY A C 1
ATOM 783 O O . GLY A 1 103 ? -13.830 16.429 -33.452 1.00 33.69 97 GLY A O 1
ATOM 784 N N . LEU A 1 104 ? -13.400 14.205 -33.125 1.00 29.42 98 LEU A N 1
ATOM 785 C CA . LEU A 1 104 ? -12.065 14.350 -32.481 1.00 26.75 98 LEU A CA 1
ATOM 786 C C . LEU A 1 104 ? -11.156 13.208 -32.945 1.00 25.39 98 LEU A C 1
ATOM 787 O O . LEU A 1 104 ? -11.648 12.071 -33.109 1.00 26.94 98 LEU A O 1
ATOM 792 N N . GLN A 1 105 ? -9.861 13.486 -33.084 1.00 24.16 99 GLN A N 1
ATOM 793 C CA . GLN A 1 105 ? -8.833 12.443 -33.329 1.00 22.47 99 GLN A CA 1
ATOM 794 C C . GLN A 1 105 ? -7.632 12.711 -32.417 1.00 20.26 99 GLN A C 1
ATOM 795 O O . GLN A 1 105 ? -7.088 13.826 -32.441 1.00 22.82 99 GLN A O 1
ATOM 801 N N . ILE A 1 106 ? -7.236 11.714 -31.636 1.00 21.38 100 ILE A N 1
ATOM 802 C CA . ILE A 1 106 ? -6.009 11.807 -30.793 1.00 20.29 100 ILE A CA 1
ATOM 803 C C . ILE A 1 106 ? -4.799 11.577 -31.707 1.00 19.57 100 ILE A C 1
ATOM 804 O O . ILE A 1 106 ? -4.733 10.514 -32.349 1.00 20.93 100 ILE A O 1
ATOM 809 N N . VAL A 1 107 ? -3.873 12.532 -31.742 1.00 19.74 101 VAL A N 1
ATOM 810 C CA . VAL A 1 107 ? -2.676 12.456 -32.621 1.00 19.48 101 VAL A CA 1
ATOM 811 C C . VAL A 1 107 ? -1.387 12.673 -31.829 1.00 19.78 101 VAL A C 1
ATOM 812 O O . VAL A 1 107 ? -1.387 13.399 -30.823 1.00 22.09 101 VAL A O 1
ATOM 816 N N . LEU A 1 108 ? -0.314 12.036 -32.288 1.00 19.48 102 LEU A N 1
ATOM 817 C CA . LEU A 1 108 ? 1.053 12.288 -31.774 1.00 20.85 102 LEU A CA 1
ATOM 818 C C . LEU A 1 108 ? 1.709 13.328 -32.676 1.00 20.07 102 LEU A C 1
ATOM 819 O O . LEU A 1 108 ? 1.721 13.124 -33.912 1.00 22.55 102 LEU A O 1
ATOM 824 N N . MET A 1 109 ? 2.196 14.407 -32.078 1.00 19.90 103 MET A N 1
ATOM 825 C CA . MET A 1 109 ? 2.783 15.554 -32.805 1.00 21.21 103 MET A CA 1
ATOM 826 C C . MET A 1 109 ? 4.135 15.911 -32.202 1.00 20.49 103 MET A C 1
ATOM 827 O O . MET A 1 109 ? 4.345 15.743 -30.984 1.00 22.27 103 MET A O 1
ATOM 832 N N . ASP A 1 110 ? 5.015 16.434 -33.036 1.00 22.17 104 ASP A N 1
ATOM 833 C CA . ASP A 1 110 ? 6.308 16.989 -32.596 1.00 23.08 104 ASP A CA 1
ATOM 834 C C . ASP A 1 110 ? 6.050 18.375 -32.010 1.00 23.11 104 ASP A C 1
ATOM 835 O O . ASP A 1 110 ? 5.672 19.278 -32.765 1.00 23.67 104 ASP A O 1
ATOM 840 N N . PHE A 1 111 ? 6.281 18.517 -30.707 1.00 22.88 105 PHE A N 1
ATOM 841 C CA . PHE A 1 111 ? 6.041 19.752 -29.922 1.00 25.25 105 PHE A CA 1
ATOM 842 C C . PHE A 1 111 ? 6.879 20.923 -30.463 1.00 24.82 105 PHE A C 1
ATOM 843 O O . PHE A 1 111 ? 6.540 22.086 -30.205 1.00 27.61 105 PHE A O 1
ATOM 851 N N . TYR A 1 112 ? 7.942 20.641 -31.219 1.00 25.07 106 TYR A N 1
ATOM 852 C CA . TYR A 1 112 ? 8.774 21.682 -31.878 1.00 26.36 106 TYR A CA 1
ATOM 853 C C . TYR A 1 112 ? 7.873 22.669 -32.632 1.00 27.07 106 TYR A C 1
ATOM 854 O O . TYR A 1 112 ? 8.208 2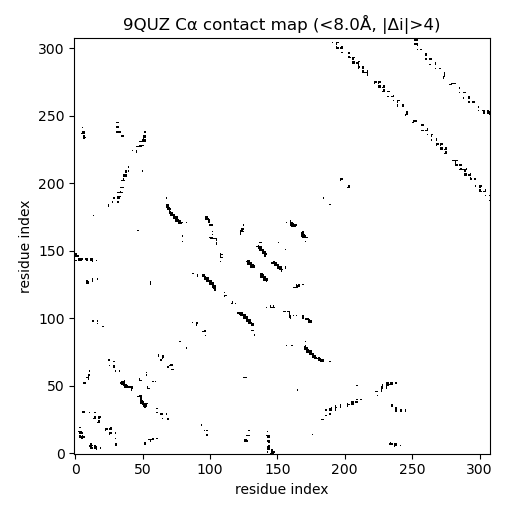3.866 -32.664 1.00 29.77 106 TYR A O 1
ATOM 863 N N . TYR A 1 113 ? 6.783 22.173 -33.235 1.00 27.30 107 TYR A N 1
ATOM 864 C CA . TYR A 1 113 ? 5.879 22.937 -34.143 1.00 29.87 107 TYR A CA 1
ATOM 865 C C . TYR A 1 113 ? 4.689 23.527 -33.375 1.00 30.72 107 TYR A C 1
ATOM 866 O O . TYR A 1 113 ? 3.867 24.222 -33.997 1.00 33.87 107 TYR A O 1
ATOM 875 N N . MET A 1 114 ? 4.614 23.269 -32.067 1.00 32.76 108 MET A N 1
ATOM 876 C CA . MET A 1 114 ? 3.506 23.710 -31.178 1.00 32.30 108 MET A CA 1
ATOM 877 C C . MET A 1 114 ? 4.031 24.833 -30.277 1.00 35.61 108 MET A C 1
ATOM 878 O O . MET A 1 114 ? 5.256 24.897 -30.081 1.00 46.15 108 MET A O 1
ATOM 883 N N . ASN A 1 115 ? 3.143 25.695 -29.779 1.00 35.92 109 ASN A N 1
ATOM 884 C CA . ASN A 1 115 ? 3.487 26.829 -28.877 1.00 42.72 109 ASN A CA 1
ATOM 885 C C . ASN A 1 115 ? 2.478 26.821 -27.726 1.00 41.37 109 ASN A C 1
ATOM 886 O O . ASN A 1 115 ? 1.799 27.845 -27.498 1.00 46.57 109 ASN A O 1
ATOM 891 N N . SER A 1 116 ? 2.405 25.686 -27.031 1.00 36.34 110 SER A N 1
ATOM 892 C CA . SER A 1 116 ? 1.350 25.364 -26.038 1.00 35.11 110 SER A CA 1
ATOM 893 C C . SER A 1 116 ? 1.624 26.020 -24.683 1.00 35.72 110 SER A C 1
ATOM 894 O O . SER A 1 116 ? 0.642 26.324 -23.990 1.00 40.11 110 SER A O 1
ATOM 897 N N . PHE A 1 117 ? 2.889 26.205 -24.296 1.00 32.77 111 PHE A N 1
ATOM 898 C CA . PHE A 1 117 ? 3.237 26.762 -22.961 1.00 31.62 111 PHE A CA 1
ATOM 899 C C . PHE A 1 117 ? 4.048 28.048 -23.106 1.00 31.07 111 PHE A C 1
ATOM 900 O O . PHE A 1 117 ? 5.085 28.036 -23.791 1.00 34.46 111 PHE A O 1
ATOM 908 N N . ASN A 1 118 ? 3.606 29.107 -22.424 1.00 32.78 112 ASN A N 1
ATOM 909 C CA . ASN A 1 118 ? 4.270 30.434 -22.430 1.00 33.89 112 ASN A CA 1
ATOM 910 C C . ASN A 1 118 ? 5.319 30.484 -21.315 1.00 30.95 112 ASN A C 1
ATOM 911 O O . ASN A 1 118 ? 4.992 30.864 -20.180 1.00 32.67 112 ASN A O 1
ATOM 916 N N . TRP A 1 119 ? 6.565 30.156 -21.642 1.00 27.76 113 TRP A N 1
ATOM 917 C CA . TRP A 1 119 ? 7.684 30.167 -20.666 1.00 25.83 113 TRP A CA 1
ATOM 918 C C . TRP A 1 119 ? 7.959 31.586 -20.164 1.00 26.70 113 TRP A C 1
ATOM 919 O O . TRP A 1 119 ? 8.512 31.709 -19.061 1.00 26.45 113 TRP A O 1
ATOM 930 N N . LYS A 1 120 ? 7.577 32.617 -20.922 1.00 29.45 114 LYS A N 1
ATOM 931 C CA . LYS A 1 120 ? 7.803 34.030 -20.515 1.00 31.38 114 LYS A CA 1
ATOM 932 C C . LYS A 1 120 ? 6.974 34.347 -19.265 1.00 33.05 114 LYS A C 1
ATOM 933 O O . LYS A 1 120 ? 7.358 35.284 -18.541 1.00 36.28 114 LYS A O 1
ATOM 939 N N . SER A 1 121 ? 5.898 33.591 -19.018 1.00 35.58 115 SER A N 1
ATOM 940 C CA . SER A 1 121 ? 5.071 33.661 -17.782 1.00 41.17 115 SER A CA 1
ATOM 941 C C . SER A 1 121 ? 5.936 33.349 -16.552 1.00 38.88 115 SER A C 1
ATOM 942 O O . SER A 1 121 ? 5.599 33.832 -15.464 1.00 42.93 115 SER A O 1
ATOM 945 N N . LEU A 1 122 ? 7.024 32.585 -16.722 1.00 33.88 116 LEU A N 1
ATOM 946 C CA . LEU A 1 122 ? 7.938 32.196 -15.615 1.00 31.54 116 LEU A CA 1
ATOM 947 C C . LEU A 1 122 ? 9.293 32.894 -15.797 1.00 28.00 116 LEU A C 1
ATOM 948 O O . LEU A 1 122 ? 10.279 32.455 -15.188 1.00 28.65 116 LEU A O 1
ATOM 953 N N . SER A 1 123 ? 9.323 33.965 -16.589 1.00 26.44 117 SER A N 1
ATOM 954 C CA . SER A 1 123 ? 10.508 34.835 -16.807 1.00 25.89 117 SER A CA 1
ATOM 955 C C . SER A 1 123 ? 11.593 34.092 -17.591 1.00 24.98 117 SER A C 1
ATOM 956 O O . SER A 1 123 ? 12.739 34.530 -17.534 1.00 26.97 117 SER A O 1
ATOM 959 N N . ARG A 1 124 ? 11.236 33.043 -18.332 1.00 22.05 118 ARG A N 1
ATOM 960 C CA . ARG A 1 124 ? 12.178 32.311 -19.213 1.00 22.78 118 ARG A CA 1
ATOM 961 C C . ARG A 1 124 ? 11.937 32.790 -20.643 1.00 22.60 118 ARG A C 1
ATOM 962 O O . ARG A 1 124 ? 10.950 32.365 -21.262 1.00 25.66 118 ARG A O 1
ATOM 970 N N . PHE A 1 125 ? 12.813 33.657 -21.142 1.00 21.62 119 PHE A N 1
ATOM 971 C CA . PHE A 1 125 ? 12.662 34.265 -22.486 1.00 22.11 119 PHE A CA 1
ATOM 972 C C . PHE A 1 125 ? 13.497 33.500 -23.515 1.00 22.18 119 PHE A C 1
ATOM 973 O O . PHE A 1 125 ? 13.246 33.682 -24.704 1.00 24.94 119 PHE A O 1
ATOM 981 N N . ASN A 1 126 ? 14.446 32.670 -23.084 1.00 24.93 120 ASN A N 1
ATOM 982 C CA . ASN A 1 126 ? 15.249 31.849 -24.023 1.00 27.96 120 ASN A CA 1
ATOM 983 C C . ASN A 1 126 ? 14.599 30.464 -24.118 1.00 32.95 120 ASN A C 1
ATOM 984 O O . ASN A 1 126 ? 15.080 29.535 -23.457 1.00 41.89 120 ASN A O 1
ATOM 989 N N . VAL A 1 127 ? 13.546 30.358 -24.932 1.00 37.52 121 VAL A N 1
ATOM 990 C CA . VAL A 1 127 ? 12.675 29.154 -25.071 1.00 42.28 121 VAL A CA 1
ATOM 991 C C . VAL A 1 127 ? 13.207 28.303 -26.229 1.00 42.77 121 VAL A C 1
ATOM 992 O O . VAL A 1 127 ? 12.791 28.545 -27.380 1.00 47.72 121 VAL A O 1
ATOM 996 N N . THR A 1 128 ? 14.094 27.349 -25.929 1.00 39.68 122 THR A N 1
ATOM 997 C CA . THR A 1 128 ? 14.745 26.452 -26.921 1.00 41.84 122 THR A CA 1
ATOM 998 C C . THR A 1 128 ? 13.706 25.479 -27.489 1.00 37.24 122 THR A C 1
ATOM 999 O O . THR A 1 128 ? 13.113 24.732 -26.697 1.00 44.33 122 THR A O 1
ATOM 1003 N N . ARG A 1 129 ? 13.504 25.488 -28.808 1.00 34.57 123 ARG A N 1
ATOM 1004 C CA . ARG A 1 129 ? 12.615 24.527 -29.512 1.00 34.59 123 ARG A CA 1
ATOM 1005 C C . ARG A 1 129 ? 13.281 23.148 -29.479 1.00 32.86 123 ARG A C 1
ATOM 1006 O O . ARG A 1 129 ? 14.484 23.068 -29.780 1.00 40.61 123 ARG A O 1
ATOM 1014 N N . GLU A 1 130 ? 12.537 22.110 -29.106 1.00 28.64 124 GLU A N 1
ATOM 1015 C CA . GLU A 1 130 ? 13.056 20.720 -29.065 1.00 31.59 124 GLU A CA 1
ATOM 1016 C C . GLU A 1 130 ? 12.066 19.794 -29.772 1.00 29.56 124 GLU A C 1
ATOM 1017 O O . GLU A 1 130 ? 10.836 20.033 -29.683 1.00 30.14 124 GLU A O 1
ATOM 1023 N N . HIS A 1 131 ? 12.597 18.775 -30.444 1.00 29.27 125 HIS A N 1
ATOM 1024 C CA . HIS A 1 131 ? 11.814 17.742 -31.166 1.00 30.45 125 HIS A CA 1
ATOM 1025 C C . HIS A 1 131 ? 11.412 16.664 -30.157 1.00 31.12 125 HIS A C 1
ATOM 1026 O O . HIS A 1 131 ? 12.173 15.704 -29.981 1.00 32.20 125 HIS A O 1
ATOM 1033 N N . ASP A 1 132 ? 10.282 16.872 -29.480 1.00 33.37 126 ASP A N 1
ATOM 1034 C CA . ASP A 1 132 ? 9.715 15.958 -28.455 1.00 32.99 126 ASP A CA 1
ATOM 1035 C C . ASP A 1 132 ? 8.327 15.534 -28.911 1.00 25.84 126 ASP A C 1
ATOM 1036 O O . ASP A 1 132 ? 7.534 16.392 -29.287 1.00 27.07 126 ASP A O 1
ATOM 1041 N N . PRO A 1 133 ? 7.977 14.228 -28.872 1.00 25.28 127 PRO A N 1
ATOM 1042 C CA . PRO A 1 133 ? 6.608 13.810 -29.143 1.00 23.87 127 PRO A CA 1
ATOM 1043 C C . PRO A 1 133 ? 5.657 14.263 -28.025 1.00 21.72 127 PRO A C 1
ATOM 1044 O O . PRO A 1 133 ? 5.995 14.177 -26.860 1.00 26.14 127 PRO A O 1
ATOM 1048 N N . HIS A 1 134 ? 4.474 14.710 -28.422 1.00 20.87 128 HIS A N 1
ATOM 1049 C CA . HIS A 1 134 ? 3.433 15.255 -27.524 1.00 21.51 128 HIS A CA 1
ATOM 1050 C C . HIS A 1 134 ? 2.064 14.836 -28.056 1.00 20.63 128 HIS A C 1
ATOM 1051 O O . HIS A 1 134 ? 1.843 14.898 -29.263 1.00 20.60 128 HIS A O 1
ATOM 1058 N N . PHE A 1 135 ? 1.158 14.427 -27.182 1.00 21.06 129 PHE A N 1
ATOM 1059 C CA . PHE A 1 135 ? -0.220 14.063 -27.583 1.00 20.81 129 PHE A CA 1
ATOM 1060 C C . PHE A 1 135 ? -1.088 15.319 -27.634 1.00 21.31 129 PHE A C 1
ATOM 1061 O O . PHE A 1 135 ? -1.026 16.148 -26.714 1.00 24.28 129 PHE A O 1
ATOM 1069 N N . ALA A 1 136 ? -1.876 15.433 -28.703 1.00 22.18 130 ALA A N 1
ATOM 1070 C CA . ALA A 1 136 ? -2.862 16.510 -28.920 1.00 23.63 130 ALA A CA 1
ATOM 1071 C C . ALA A 1 136 ? -4.152 15.911 -29.481 1.00 23.35 130 ALA A C 1
ATOM 1072 O O . ALA A 1 136 ? -4.195 14.701 -29.797 1.00 23.36 130 ALA A O 1
ATOM 1074 N N . VAL A 1 137 ? -5.190 16.735 -29.554 1.00 23.53 131 VAL A N 1
ATOM 1075 C CA . VAL A 1 137 ? -6.503 16.318 -30.110 1.00 24.87 131 VAL A CA 1
ATOM 1076 C C . VAL A 1 137 ? -6.815 17.232 -31.290 1.00 24.76 131 VAL A C 1
ATOM 1077 O O . VAL A 1 137 ? -6.909 18.458 -31.107 1.00 26.49 131 VAL A O 1
ATOM 1081 N N . LEU A 1 138 ? -6.907 16.621 -32.463 1.00 22.36 132 LEU A N 1
ATOM 1082 C CA . LEU A 1 138 ? -7.323 17.269 -33.726 1.00 23.84 132 LEU A CA 1
ATOM 1083 C C . LEU A 1 138 ? -8.841 17.428 -33.684 1.00 25.78 132 LEU A C 1
ATOM 1084 O O . LEU A 1 138 ? -9.523 16.418 -33.421 1.00 27.17 132 LEU A O 1
ATOM 1089 N N . THR A 1 139 ? -9.341 18.634 -33.944 1.00 28.45 133 THR A N 1
ATOM 1090 C CA . THR A 1 139 ? -10.791 18.954 -33.854 1.00 29.70 133 THR A CA 1
ATOM 1091 C C . THR A 1 139 ? -11.339 19.443 -35.199 1.00 31.67 133 THR A C 1
ATOM 1092 O O . THR A 1 139 ? -12.566 19.388 -35.379 1.00 33.49 133 THR A O 1
ATOM 1096 N N . GLN A 1 140 ? -10.485 19.932 -36.098 1.00 28.69 134 GLN A N 1
ATOM 1097 C CA . GLN A 1 140 ? -10.938 20.517 -37.382 1.00 30.09 134 GLN A CA 1
ATOM 1098 C C . GLN A 1 140 ? -9.851 20.343 -38.442 1.00 28.81 134 GLN A C 1
ATOM 1099 O O . GLN A 1 140 ? -8.682 20.626 -38.147 1.00 28.42 134 GLN A O 1
ATOM 1105 N N . ILE A 1 141 ? -10.253 19.906 -39.636 1.00 31.55 135 ILE A N 1
ATOM 1106 C CA . ILE A 1 141 ? -9.401 19.865 -40.857 1.00 31.54 135 ILE A CA 1
ATOM 1107 C C . ILE A 1 141 ? -10.031 20.806 -41.885 1.00 32.54 135 ILE A C 1
ATOM 1108 O O . ILE A 1 141 ? -11.164 20.523 -42.329 1.00 34.58 135 ILE A O 1
ATOM 1113 N N . ASN A 1 142 ? -9.329 21.891 -42.218 1.00 35.26 136 ASN A N 1
ATOM 1114 C CA . ASN A 1 142 ? -9.692 22.830 -43.314 1.00 39.95 136 ASN A CA 1
ATOM 1115 C C . ASN A 1 142 ? -8.752 22.569 -44.495 1.00 42.96 136 ASN A C 1
ATOM 1116 O O . ASN A 1 142 ? -7.919 21.647 -44.393 1.00 46.52 136 ASN A O 1
ATOM 1121 N N . GLU A 1 143 ? -8.866 23.342 -45.576 1.00 44.93 137 GLU A N 1
ATOM 1122 C CA . GLU A 1 143 ? -8.048 23.106 -46.794 1.00 49.79 137 GLU A CA 1
ATOM 1123 C C . GLU A 1 143 ? -6.563 23.312 -46.467 1.00 47.46 137 GLU A C 1
ATOM 1124 O O . GLU A 1 143 ? -5.767 22.399 -46.775 1.00 52.32 137 GLU A O 1
ATOM 1130 N N . ASN A 1 144 ? -6.207 24.436 -45.841 1.00 46.95 138 ASN A N 1
ATOM 1131 C CA . ASN A 1 144 ? -4.792 24.848 -45.634 1.00 50.18 138 ASN A CA 1
ATOM 1132 C C . ASN A 1 144 ? -4.487 25.011 -44.138 1.00 44.34 138 ASN A C 1
ATOM 1133 O O . ASN A 1 144 ? -3.425 25.586 -43.808 1.00 40.13 138 ASN A O 1
ATOM 1138 N N . SER A 1 145 ? -5.354 24.515 -43.252 1.00 37.19 139 SER A N 1
ATOM 1139 C CA . SER A 1 145 ? -5.189 24.693 -41.785 1.00 37.22 139 SER A CA 1
ATOM 1140 C C . SER A 1 145 ? -5.896 23.577 -41.011 1.00 35.09 139 SER A C 1
ATOM 1141 O O . SER A 1 145 ? -6.824 22.958 -41.555 1.00 34.16 139 SER A O 1
ATOM 1144 N N . VAL A 1 146 ? -5.444 23.331 -39.781 1.00 32.47 140 VAL A N 1
ATOM 1145 C CA . VAL A 1 146 ? -6.116 22.423 -38.811 1.00 32.84 140 VAL A CA 1
ATOM 1146 C C . VAL A 1 146 ? -6.238 23.166 -37.483 1.00 32.35 140 VAL A C 1
ATOM 1147 O O . VAL A 1 146 ? -5.430 24.078 -37.218 1.00 33.10 140 VAL A O 1
ATOM 1151 N N . HIS A 1 147 ? -7.212 22.766 -36.676 1.00 32.29 141 HIS A N 1
ATOM 1152 C CA . HIS A 1 147 ? -7.352 23.221 -35.273 1.00 29.28 141 HIS A CA 1
ATOM 1153 C C . HIS A 1 147 ? -7.000 22.059 -34.344 1.00 29.07 141 HIS A C 1
ATOM 1154 O O . HIS A 1 147 ? -7.556 20.961 -34.531 1.00 27.87 141 HIS A O 1
ATOM 1161 N N . ILE A 1 148 ? -6.085 22.283 -33.401 1.00 30.37 142 ILE A N 1
ATOM 1162 C CA . ILE A 1 148 ? -5.711 21.251 -32.393 1.00 27.60 142 ILE A CA 1
ATOM 1163 C C . ILE A 1 148 ? -5.889 21.845 -30.994 1.00 29.17 142 ILE A C 1
ATOM 1164 O O . ILE A 1 148 ? -5.690 23.071 -30.818 1.00 29.05 142 ILE A O 1
ATOM 1169 N N . ILE A 1 149 ? -6.299 20.987 -30.063 1.00 28.31 143 ILE A N 1
ATOM 1170 C CA . ILE A 1 149 ? -6.291 21.248 -28.598 1.00 27.75 143 ILE A CA 1
ATOM 1171 C C . ILE A 1 149 ? -5.115 20.471 -27.999 1.00 25.87 143 ILE A C 1
ATOM 1172 O O . ILE A 1 149 ? -4.945 19.271 -28.310 1.00 25.34 143 ILE A O 1
ATOM 1177 N N . ASP A 1 150 ? -4.308 21.168 -27.210 1.00 25.71 144 ASP A N 1
ATOM 1178 C CA . ASP A 1 150 ? -3.273 20.569 -26.340 1.00 25.62 144 ASP A CA 1
ATOM 1179 C C . ASP A 1 150 ? -3.848 20.549 -24.929 1.00 26.35 144 ASP A C 1
ATOM 1180 O O . ASP A 1 150 ? -3.691 21.518 -24.189 1.00 27.28 144 ASP A O 1
ATOM 1185 N N . PRO A 1 151 ? -4.576 19.482 -24.526 1.00 24.57 145 PRO A N 1
ATOM 1186 C CA . PRO A 1 151 ? -5.302 19.526 -23.258 1.00 25.56 145 PRO A CA 1
ATOM 1187 C C . PRO A 1 151 ? -4.340 19.573 -22.064 1.00 23.97 145 PRO A C 1
ATOM 1188 O O . PRO A 1 151 ? -4.689 20.165 -21.046 1.00 26.85 145 PRO A O 1
ATOM 1192 N N . TYR A 1 152 ? -3.130 19.027 -22.206 1.00 21.06 146 TYR A N 1
ATOM 1193 C CA . TYR A 1 152 ? -2.153 19.006 -21.087 1.00 20.97 146 TYR A CA 1
ATOM 1194 C C . TYR A 1 152 ? -1.753 20.442 -20.715 1.00 21.86 146 TYR A C 1
ATOM 1195 O O . TYR A 1 152 ? -1.549 20.721 -19.519 1.00 24.90 146 TYR A O 1
ATOM 1204 N N . TYR A 1 153 ? -1.627 21.327 -21.707 1.00 23.05 147 TYR A N 1
ATOM 1205 C CA . TYR A 1 153 ? -1.193 22.735 -21.525 1.00 23.76 147 TYR A CA 1
ATOM 1206 C C . TYR A 1 153 ? -2.370 23.714 -21.646 1.00 27.75 147 TYR A C 1
ATOM 1207 O O . TYR A 1 153 ? -2.119 24.930 -21.626 1.00 28.07 147 TYR A O 1
ATOM 1216 N N . HIS A 1 154 ? -3.607 23.217 -21.732 1.00 29.07 148 HIS A N 1
ATOM 1217 C CA . HIS A 1 154 ? -4.841 24.049 -21.767 1.00 30.50 148 HIS A CA 1
ATOM 1218 C C . HIS A 1 154 ? -4.755 25.095 -22.879 1.00 31.66 148 HIS A C 1
ATOM 1219 O O . HIS A 1 154 ? -5.145 26.248 -22.640 1.00 33.67 148 HIS A O 1
ATOM 1226 N N . HIS A 1 155 ? -4.256 24.695 -24.046 1.00 29.77 149 HIS A N 1
ATOM 1227 C CA . HIS A 1 155 ? -3.965 25.598 -25.183 1.00 31.09 149 HIS A CA 1
ATOM 1228 C C . HIS A 1 155 ? -4.643 25.033 -26.423 1.00 31.24 149 HIS A C 1
ATOM 1229 O O . HIS A 1 155 ? -4.810 23.798 -26.506 1.00 34.12 149 HIS A O 1
ATOM 1236 N N . GLU A 1 156 ? -5.021 25.918 -27.338 1.00 30.75 150 GLU A N 1
ATOM 1237 C CA . GLU A 1 156 ? -5.459 25.545 -28.699 1.00 30.99 150 GLU A CA 1
ATOM 1238 C C . GLU A 1 156 ? -4.725 26.430 -29.701 1.00 31.71 150 GLU A C 1
ATOM 1239 O O . GLU A 1 156 ? -4.274 27.530 -29.334 1.00 34.72 150 GLU A O 1
ATOM 1245 N N . GLU A 1 157 ? -4.622 25.966 -30.936 1.00 32.73 151 GLU A N 1
ATOM 1246 C CA . GLU A 1 157 ? -4.034 26.801 -32.005 1.00 37.27 151 GLU A CA 1
ATOM 1247 C C . GLU A 1 157 ? -4.547 26.311 -33.350 1.00 34.75 151 GLU A C 1
ATOM 1248 O O . GLU A 1 157 ? -4.928 25.132 -33.462 1.00 34.59 151 GLU A O 1
ATOM 1254 N N . ASN A 1 158 ? -4.596 27.233 -34.302 1.00 38.04 152 ASN A N 1
ATOM 1255 C CA . ASN A 1 158 ? -4.714 26.916 -35.741 1.00 40.06 152 ASN A CA 1
ATOM 1256 C C . ASN A 1 158 ? -3.289 26.773 -36.268 1.00 40.02 152 ASN A C 1
ATOM 1257 O O . ASN A 1 158 ? -2.447 27.637 -35.960 1.00 46.29 152 ASN A O 1
ATOM 1262 N N . MET A 1 159 ? -3.030 25.672 -36.965 1.00 38.27 153 MET A N 1
ATOM 1263 C CA . MET A 1 159 ? -1.720 25.339 -37.568 1.00 37.64 153 MET A CA 1
ATOM 1264 C C . MET A 1 159 ? -1.941 25.214 -39.074 1.00 36.08 153 MET A C 1
ATOM 1265 O O . MET A 1 159 ? -2.989 24.664 -39.463 1.00 37.99 153 MET A O 1
ATOM 1270 N N . SER A 1 160 ? -1.023 25.740 -39.886 1.00 35.30 154 SER A N 1
ATOM 1271 C CA . SER A 1 160 ? -0.992 25.493 -41.350 1.00 37.55 154 SER A CA 1
ATOM 1272 C C . SER A 1 160 ? -0.959 23.978 -41.574 1.00 34.85 154 SER A C 1
ATOM 1273 O O . SER A 1 160 ? -0.366 23.264 -40.732 1.00 34.11 154 SER A O 1
ATOM 1276 N N . MET A 1 161 ? -1.583 23.501 -42.652 1.00 37.00 155 MET A N 1
ATOM 1277 C CA . MET A 1 161 ? -1.579 22.067 -43.043 1.00 35.70 155 MET A CA 1
ATOM 1278 C C . MET A 1 161 ? -0.125 21.613 -43.219 1.00 34.00 155 MET A C 1
ATOM 1279 O O . MET A 1 161 ? 0.200 20.487 -42.796 1.00 33.27 155 MET A O 1
ATOM 1284 N N . GLU A 1 162 ? 0.714 22.482 -43.791 1.00 35.31 156 GLU A N 1
ATOM 1285 C CA . GLU A 1 162 ? 2.167 22.256 -44.018 1.00 36.43 156 GLU A CA 1
ATOM 1286 C C . GLU A 1 162 ? 2.862 21.929 -42.691 1.00 33.68 156 GLU A C 1
ATOM 1287 O O . GLU A 1 162 ? 3.531 20.880 -42.609 1.00 34.75 156 GLU A O 1
ATOM 1293 N N . ASP A 1 163 ? 2.705 22.802 -41.692 1.00 33.81 157 ASP A N 1
ATOM 1294 C CA . ASP A 1 163 ? 3.302 22.647 -40.339 1.00 33.72 157 ASP A CA 1
ATOM 1295 C C . ASP A 1 163 ? 2.724 21.398 -39.662 1.00 29.90 157 ASP A C 1
ATOM 1296 O O . ASP A 1 163 ? 3.494 20.662 -39.016 1.00 31.03 157 ASP A O 1
ATOM 1301 N N . PHE A 1 164 ? 1.423 21.152 -39.812 1.00 28.78 158 PHE A N 1
ATOM 1302 C CA . PHE A 1 164 ? 0.737 19.988 -39.193 1.00 28.32 158 PHE A CA 1
ATOM 1303 C C . PHE A 1 164 ? 1.356 18.699 -39.740 1.00 26.88 158 PHE A C 1
ATOM 1304 O O . PHE A 1 164 ? 1.736 17.815 -38.955 1.00 30.34 158 PHE A O 1
ATOM 1312 N N . ILE A 1 165 ? 1.488 18.608 -41.064 1.00 28.19 159 ILE A N 1
ATOM 1313 C CA . ILE A 1 165 ? 2.094 17.411 -41.712 1.00 28.27 159 ILE A CA 1
ATOM 1314 C C . ILE A 1 165 ? 3.536 17.260 -41.204 1.00 27.62 159 ILE A C 1
ATOM 1315 O O . ILE A 1 165 ? 3.900 16.142 -40.827 1.00 27.76 159 ILE A O 1
ATOM 1320 N N . LYS A 1 166 ? 4.321 18.340 -41.172 1.00 27.40 160 LYS A N 1
ATOM 1321 C CA . LYS A 1 166 ? 5.722 18.314 -40.660 1.00 29.92 160 LYS A CA 1
ATOM 1322 C C . LYS A 1 166 ? 5.740 17.796 -39.214 1.00 27.53 160 LYS A C 1
ATOM 1323 O O . LYS A 1 166 ? 6.620 16.978 -38.881 1.00 29.35 160 LYS A O 1
ATOM 1329 N N . SER A 1 167 ? 4.783 18.218 -38.387 1.00 25.98 161 SER A N 1
ATOM 1330 C CA . SER A 1 167 ? 4.735 17.863 -36.945 1.00 25.42 161 SER A CA 1
ATOM 1331 C C . SER A 1 167 ? 4.428 16.368 -36.785 1.00 23.39 161 SER A C 1
ATOM 1332 O O . SER A 1 167 ? 4.761 15.812 -35.730 1.00 26.69 161 SER A O 1
ATOM 1335 N N . ARG A 1 168 ? 3.834 15.735 -37.799 1.00 23.94 162 ARG A N 1
ATOM 1336 C CA . ARG A 1 168 ? 3.375 14.322 -37.731 1.00 24.20 162 ARG A CA 1
ATOM 1337 C C . ARG A 1 168 ? 4.288 13.384 -38.535 1.00 23.85 162 ARG A C 1
ATOM 1338 O O . ARG A 1 168 ? 4.033 12.173 -38.515 1.00 24.44 162 ARG A O 1
ATOM 1346 N N . ASN A 1 169 ? 5.344 13.888 -39.180 1.00 25.14 163 ASN A N 1
ATOM 1347 C CA . ASN A 1 169 ? 6.278 13.017 -39.944 1.00 27.28 163 ASN A CA 1
ATOM 1348 C C . ASN A 1 169 ? 7.715 13.234 -39.462 1.00 29.12 163 ASN A C 1
ATOM 1349 O O . ASN A 1 169 ? 8.631 12.683 -40.091 1.00 34.21 163 ASN A O 1
ATOM 1354 N N . SER A 1 170 ? 7.883 13.952 -38.353 1.00 29.45 164 SER A N 1
ATOM 1355 C CA . SER A 1 170 ? 9.170 14.493 -37.852 1.00 31.22 164 SER A CA 1
ATOM 1356 C C . SER A 1 170 ? 9.960 13.413 -37.105 1.00 27.18 164 SER A C 1
ATOM 1357 O O . SER A 1 170 ? 9.350 12.636 -36.334 1.00 29.36 164 SER A O 1
ATOM 1360 N N . MET A 1 171 ? 11.280 13.401 -37.287 1.00 30.97 165 MET A N 1
ATOM 1361 C CA . MET A 1 171 ? 12.214 12.697 -36.374 1.00 30.78 165 MET A CA 1
ATOM 1362 C C . MET A 1 171 ? 12.271 13.494 -35.069 1.00 31.59 165 MET A C 1
ATOM 1363 O O . MET A 1 171 ? 12.499 14.719 -35.135 1.00 38.64 165 MET A O 1
ATOM 1368 N N . THR A 1 172 ? 12.061 12.826 -33.935 1.00 31.22 166 THR A N 1
ATOM 1369 C CA . THR A 1 172 ? 12.142 13.434 -32.580 1.00 31.48 166 THR A CA 1
ATOM 1370 C C . THR A 1 172 ? 13.284 12.784 -31.803 1.00 32.99 166 THR A C 1
ATOM 1371 O O . THR A 1 172 ? 13.852 11.787 -32.296 1.00 33.87 166 THR A O 1
ATOM 1375 N N . LYS A 1 173 ? 13.553 13.315 -30.611 1.00 36.22 167 LYS A N 1
ATOM 1376 C CA . LYS A 1 173 ? 14.569 12.798 -29.660 1.00 39.99 167 LYS A CA 1
ATOM 1377 C C . LYS A 1 173 ? 14.186 11.379 -29.225 1.00 40.10 167 LYS A C 1
ATOM 1378 O O . LYS A 1 173 ? 15.090 10.656 -28.776 1.00 44.53 167 LYS A O 1
ATOM 1384 N N . GLN A 1 174 ? 12.899 11.012 -29.326 1.00 38.87 168 GLN A N 1
ATOM 1385 C CA . GLN A 1 174 ? 12.377 9.687 -28.892 1.00 40.92 168 GLN A CA 1
ATOM 1386 C C . GLN A 1 174 ? 12.098 8.785 -30.100 1.00 42.32 168 GLN A C 1
ATOM 1387 O O . GLN A 1 174 ? 11.748 7.610 -29.875 1.00 48.61 168 GLN A O 1
ATOM 1393 N N . GLY A 1 175 ? 12.265 9.299 -31.323 1.00 36.37 169 GLY A N 1
ATOM 1394 C CA . GLY A 1 175 ? 12.092 8.526 -32.565 1.00 37.45 169 GLY A CA 1
ATOM 1395 C C . GLY A 1 175 ? 11.151 9.202 -33.540 1.00 33.17 169 GLY A C 1
ATOM 1396 O O . GLY A 1 175 ? 10.719 10.332 -33.288 1.00 28.39 169 GLY A O 1
ATOM 1397 N N . LYS A 1 176 ? 10.840 8.505 -34.627 1.00 33.33 170 LYS A N 1
ATOM 1398 C CA . LYS A 1 176 ? 10.157 9.068 -35.811 1.00 30.77 170 LYS A CA 1
ATOM 1399 C C . LYS A 1 176 ? 8.645 8.973 -35.604 1.00 27.18 170 LYS A C 1
ATOM 1400 O O . LYS A 1 176 ? 8.137 7.856 -35.387 1.00 28.35 170 LYS A O 1
ATOM 1406 N N . ILE A 1 177 ? 7.948 10.101 -35.689 1.00 23.91 171 ILE A N 1
ATOM 1407 C CA . ILE A 1 177 ? 6.463 10.106 -35.756 1.00 20.79 171 ILE A CA 1
ATOM 1408 C C . ILE A 1 177 ? 6.078 9.794 -37.202 1.00 20.31 171 ILE A C 1
ATOM 1409 O O . ILE A 1 177 ? 6.742 10.329 -38.115 1.00 24.74 171 ILE A O 1
ATOM 1414 N N . SER A 1 178 ? 5.097 8.913 -37.399 1.00 20.95 172 SER A N 1
ATOM 1415 C CA . SER A 1 178 ? 4.566 8.529 -38.728 1.00 21.82 172 SER A CA 1
ATOM 1416 C C . SER A 1 178 ? 3.037 8.625 -38.709 1.00 21.14 172 SER A C 1
ATOM 1417 O O . SER A 1 178 ? 2.356 7.583 -38.904 1.00 23.04 172 SER A O 1
ATOM 1420 N N . PHE A 1 179 ? 2.530 9.835 -38.459 1.00 20.69 173 PHE A N 1
ATOM 1421 C CA . PHE A 1 179 ? 1.088 10.189 -38.505 1.00 22.02 173 PHE A CA 1
ATOM 1422 C C . PHE A 1 179 ? 0.303 9.354 -37.490 1.00 22.51 173 PHE A C 1
ATOM 1423 O O . PHE A 1 179 ? -0.909 9.156 -37.675 1.00 24.71 173 PHE A O 1
ATOM 1431 N N . ASN A 1 180 ? 0.971 8.930 -36.419 1.00 20.31 174 ASN A N 1
ATOM 1432 C CA . ASN A 1 180 ? 0.390 8.053 -35.374 1.00 19.41 174 ASN A CA 1
ATOM 1433 C C . ASN A 1 180 ? -0.888 8.689 -34.809 1.00 19.06 174 ASN A C 1
ATOM 1434 O O . ASN A 1 180 ? -0.871 9.871 -34.422 1.00 20.06 174 ASN A O 1
ATOM 1439 N N . SER A 1 181 ? -1.962 7.916 -34.769 1.00 19.69 175 SER A N 1
ATOM 1440 C CA . SER A 1 181 ? -3.223 8.316 -34.100 1.00 20.75 175 SER A CA 1
ATOM 1441 C C . SER A 1 181 ? -3.670 7.187 -33.176 1.00 20.88 175 SER A C 1
ATOM 1442 O O . SER A 1 181 ? -3.163 6.068 -33.313 1.00 21.89 175 SER A O 1
ATOM 1445 N N . TYR A 1 182 ? -4.537 7.512 -32.215 1.00 21.58 176 TYR A N 1
ATOM 1446 C CA . TYR A 1 182 ? -4.839 6.626 -31.067 1.00 21.50 176 TYR A CA 1
ATOM 1447 C C . TYR A 1 182 ? -6.348 6.559 -30.894 1.00 22.68 176 TYR A C 1
ATOM 1448 O O . TYR A 1 182 ? -6.983 7.614 -30.822 1.00 26.56 176 TYR A O 1
ATOM 1457 N N . GLU A 1 183 ? -6.869 5.336 -30.890 1.00 24.20 177 GLU A N 1
ATOM 1458 C CA . GLU A 1 183 ? -8.318 5.043 -30.803 1.00 24.69 177 GLU A CA 1
ATOM 1459 C C . GLU A 1 183 ? -8.605 4.323 -29.488 1.00 27.33 177 GLU A C 1
ATOM 1460 O O . GLU A 1 183 ? -8.066 3.220 -29.275 1.00 27.44 177 GLU A O 1
ATOM 1466 N N . ILE A 1 184 ? -9.447 4.932 -28.655 1.00 29.33 178 ILE A N 1
ATOM 1467 C CA . ILE A 1 184 ? -9.977 4.288 -27.425 1.00 30.99 178 ILE A CA 1
ATOM 1468 C C . ILE A 1 184 ? -11.043 3.300 -27.894 1.00 32.41 178 ILE A C 1
ATOM 1469 O O . ILE A 1 184 ? -12.046 3.746 -28.481 1.00 34.22 178 ILE A O 1
ATOM 1474 N N . PHE A 1 185 ? -10.781 2.009 -27.694 1.00 30.41 179 PHE A N 1
ATOM 1475 C CA . PHE A 1 185 ? -11.619 0.890 -28.178 1.00 35.98 179 PHE A CA 1
ATOM 1476 C C . PHE A 1 185 ? -11.959 -0.048 -27.012 1.00 35.10 179 PHE A C 1
ATOM 1477 O O . PHE A 1 185 ? -11.093 -0.348 -26.188 1.00 36.55 179 PHE A O 1
ATOM 1485 N N . SER A 1 186 ? -13.199 -0.527 -26.967 1.00 42.29 180 SER A N 1
ATOM 1486 C CA . SER A 1 186 ? -13.612 -1.661 -26.103 1.00 48.04 180 SER A CA 1
ATOM 1487 C C . SER A 1 186 ? -14.622 -2.539 -26.844 1.00 53.50 180 SER A C 1
ATOM 1488 O O . SER A 1 186 ? -15.532 -1.980 -27.490 1.00 60.12 180 SER A O 1
ATOM 1491 N N . ASN A 1 187 ? -14.438 -3.860 -26.765 1.00 58.77 181 ASN A N 1
ATOM 1492 C CA . ASN A 1 187 ? -15.505 -4.868 -27.004 1.00 62.10 181 ASN A CA 1
ATOM 1493 C C . ASN A 1 187 ? -15.794 -5.564 -25.671 1.00 58.71 181 ASN A C 1
ATOM 1494 O O . ASN A 1 187 ? -15.239 -6.654 -25.430 1.00 72.03 181 ASN A O 1
ATOM 1499 N N . GLY A 1 188 ? -16.617 -4.932 -24.834 1.00 57.96 182 GLY A N 1
ATOM 1500 C CA . GLY A 1 188 ? -16.992 -5.447 -23.505 1.00 54.11 182 GLY A CA 1
ATOM 1501 C C . GLY A 1 188 ? -16.283 -4.688 -22.405 1.00 54.32 182 GLY A C 1
ATOM 1502 O O . GLY A 1 188 ? -15.216 -5.160 -21.954 1.00 58.77 182 GLY A O 1
ATOM 1503 N N . THR A 1 189 ? -16.832 -3.540 -21.999 1.00 43.21 183 THR A N 1
ATOM 1504 C CA . THR A 1 189 ? -16.270 -2.705 -20.909 1.00 45.58 183 THR A CA 1
ATOM 1505 C C . THR A 1 189 ? -16.619 -3.368 -19.575 1.00 44.07 183 THR A C 1
ATOM 1506 O O . THR A 1 189 ? -17.479 -4.280 -19.549 1.00 50.29 183 THR A O 1
ATOM 1510 N N . LYS A 1 190 ? -15.936 -2.936 -18.524 1.00 41.72 184 LYS A N 1
ATOM 1511 C CA . LYS A 1 190 ? -16.142 -3.361 -17.122 1.00 39.47 184 LYS A CA 1
ATOM 1512 C C . LYS A 1 190 ? -16.165 -2.100 -16.263 1.00 36.41 184 LYS A C 1
ATOM 1513 O O . LYS A 1 190 ? -15.404 -1.164 -16.588 1.00 36.20 184 LYS A O 1
ATOM 1519 N N . LYS A 1 191 ? -16.961 -2.099 -15.193 1.00 39.80 185 LYS A N 1
ATOM 1520 C CA . LYS A 1 191 ? -16.985 -1.001 -14.191 1.00 39.49 185 LYS A CA 1
ATOM 1521 C C . LYS A 1 191 ? -16.101 -1.392 -13.004 1.00 35.37 185 LYS A C 1
ATOM 1522 O O . LYS A 1 191 ? -16.122 -2.569 -12.583 1.00 37.06 185 LYS A O 1
ATOM 1528 N N . SER A 1 192 ? -15.337 -0.421 -12.510 1.00 31.40 186 SER A N 1
ATOM 1529 C CA . SER A 1 192 ? -14.488 -0.530 -11.302 1.00 31.95 186 SER A CA 1
ATOM 1530 C C . SER A 1 192 ? -14.921 0.563 -10.334 1.00 29.73 186 SER A C 1
ATOM 1531 O O . SER A 1 192 ? -15.235 1.672 -10.792 1.00 32.73 186 SER A O 1
ATOM 1534 N N . ASN A 1 193 ? -14.962 0.250 -9.046 1.00 27.69 187 ASN A N 1
ATOM 1535 C CA . ASN A 1 193 ? -15.198 1.274 -7.999 1.00 28.96 187 ASN A CA 1
ATOM 1536 C C . ASN A 1 193 ? -13.871 1.998 -7.730 1.00 24.47 187 ASN A C 1
ATOM 1537 O O . ASN A 1 193 ? -12.768 1.400 -7.896 1.00 23.51 187 ASN A O 1
ATOM 1542 N N . ILE A 1 194 ? -13.961 3.271 -7.366 1.00 22.09 188 ILE A N 1
ATOM 1543 C CA . ILE A 1 194 ? -12.772 4.137 -7.164 1.00 22.45 188 ILE A CA 1
ATOM 1544 C C . ILE A 1 194 ? -11.875 3.540 -6.071 1.00 21.89 188 ILE A C 1
ATOM 1545 O O . ILE A 1 194 ? -10.652 3.627 -6.217 1.00 24.02 188 ILE A O 1
ATOM 1550 N N . LYS A 1 195 ? -12.432 2.928 -5.032 1.00 23.81 189 LYS A N 1
ATOM 1551 C CA . LYS A 1 195 ? -11.605 2.362 -3.935 1.00 24.14 189 LYS A CA 1
ATOM 1552 C C . LYS A 1 195 ? -10.789 1.161 -4.433 1.00 23.63 189 LYS A C 1
ATOM 1553 O O . LYS A 1 195 ? -9.644 1.025 -3.993 1.00 25.10 189 LYS A O 1
ATOM 1559 N N . GLU A 1 196 ? -11.357 0.322 -5.301 1.00 24.28 190 GLU A N 1
ATOM 1560 C CA . GLU A 1 196 ? -10.655 -0.838 -5.915 1.00 24.25 190 GLU A CA 1
ATOM 1561 C C . GLU A 1 196 ? -9.481 -0.308 -6.752 1.00 23.55 190 GLU A C 1
ATOM 1562 O O . GLU A 1 196 ? -8.379 -0.880 -6.684 1.00 24.88 190 GLU A O 1
ATOM 1568 N N . LEU A 1 197 ? -9.712 0.741 -7.540 1.00 21.81 191 LEU A N 1
ATOM 1569 C CA . LEU A 1 197 ? -8.653 1.351 -8.388 1.00 20.72 191 LEU A CA 1
ATOM 1570 C C . LEU A 1 197 ? -7.505 1.847 -7.501 1.00 21.10 191 LEU A C 1
ATOM 1571 O O . LEU A 1 197 ? -6.323 1.554 -7.804 1.00 22.75 191 LEU A O 1
ATOM 1576 N N . LEU A 1 198 ? -7.828 2.543 -6.414 1.00 20.77 192 LEU A N 1
ATOM 1577 C CA . LEU A 1 198 ? -6.798 3.123 -5.519 1.00 20.86 192 LEU A CA 1
ATOM 1578 C C . LEU A 1 198 ? -6.081 2.008 -4.754 1.00 21.44 192 LEU A C 1
ATOM 1579 O O . LEU A 1 198 ? -4.848 2.067 -4.641 1.00 22.41 192 LEU A O 1
ATOM 1584 N N . TYR A 1 199 ? -6.810 1.011 -4.274 1.00 20.81 193 TYR A N 1
ATOM 1585 C CA . TYR A 1 199 ? -6.244 -0.136 -3.524 1.00 21.29 193 TYR A CA 1
ATOM 1586 C C . TYR A 1 199 ? -5.180 -0.816 -4.389 1.00 22.54 193 TYR A C 1
ATOM 1587 O O . TYR A 1 199 ? -4.051 -1.037 -3.926 1.00 22.82 193 TYR A O 1
ATOM 1596 N N . TYR A 1 200 ? -5.531 -1.118 -5.637 1.00 21.72 194 TYR A N 1
ATOM 1597 C CA . TYR A 1 200 ? -4.611 -1.798 -6.578 1.00 22.47 194 TYR A CA 1
ATOM 1598 C C . TYR A 1 200 ? -3.370 -0.927 -6.809 1.00 20.89 194 TYR A C 1
ATOM 1599 O O . TYR A 1 200 ? -2.242 -1.445 -6.761 1.00 22.19 194 TYR A O 1
ATOM 1608 N N . ARG A 1 201 ? -3.573 0.366 -7.052 1.00 19.67 195 ARG A N 1
ATOM 1609 C CA . ARG A 1 201 ? -2.464 1.313 -7.349 1.00 19.60 195 ARG A CA 1
ATOM 1610 C C . ARG A 1 201 ? -1.509 1.423 -6.153 1.00 20.39 195 ARG A C 1
ATOM 1611 O O . ARG A 1 201 ? -0.277 1.400 -6.361 1.00 20.94 195 ARG A O 1
ATOM 1619 N N . PHE A 1 202 ? -2.033 1.576 -4.940 1.00 20.97 196 PHE A N 1
ATOM 1620 C CA . PHE A 1 202 ? -1.191 1.817 -3.741 1.00 21.29 196 PHE A CA 1
ATOM 1621 C C . PHE A 1 202 ? -0.462 0.521 -3.369 1.00 22.01 196 PHE A C 1
ATOM 1622 O O . PHE A 1 202 ? 0.729 0.584 -2.998 1.00 23.94 196 PHE A O 1
ATOM 1630 N N . ASN A 1 203 ? -1.127 -0.628 -3.491 1.00 21.53 197 ASN A N 1
ATOM 1631 C CA . ASN A 1 203 ? -0.474 -1.945 -3.267 1.00 22.95 197 ASN A CA 1
ATOM 1632 C C . ASN A 1 203 ? 0.677 -2.100 -4.272 1.00 23.90 197 ASN A C 1
ATOM 1633 O O . ASN A 1 203 ? 1.772 -2.491 -3.862 1.00 25.07 197 ASN A O 1
ATOM 1638 N N . ARG A 1 204 ? 0.441 -1.774 -5.541 1.00 22.70 198 ARG A N 1
ATOM 1639 C CA . ARG A 1 204 ? 1.475 -1.924 -6.592 1.00 22.90 198 ARG A CA 1
ATOM 1640 C C . ARG A 1 204 ? 2.639 -0.964 -6.322 1.00 22.12 198 ARG A C 1
ATOM 1641 O O . ARG A 1 204 ? 3.795 -1.372 -6.491 1.00 24.18 198 ARG A O 1
ATOM 1649 N N . TYR A 1 205 ? 2.339 0.266 -5.912 1.00 21.55 199 TYR A N 1
ATOM 1650 C CA . TYR A 1 205 ? 3.347 1.302 -5.573 1.00 21.48 199 TYR A CA 1
ATOM 1651 C C . TYR A 1 205 ? 4.301 0.741 -4.509 1.00 23.18 199 TYR A C 1
ATOM 1652 O O . TYR A 1 205 ? 5.525 0.884 -4.655 1.00 24.52 199 TYR A O 1
ATOM 1661 N N . LEU A 1 206 ? 3.764 0.130 -3.449 1.00 22.52 200 LEU A N 1
ATOM 1662 C CA . LEU A 1 206 ? 4.602 -0.419 -2.350 1.00 25.35 200 LEU A CA 1
ATOM 1663 C C . LEU A 1 206 ? 5.331 -1.683 -2.823 1.00 26.90 200 LEU A C 1
ATOM 1664 O O . LEU A 1 206 ? 6.530 -1.800 -2.533 1.00 28.87 200 LEU A O 1
ATOM 1669 N N . GLN A 1 207 ? 4.654 -2.585 -3.541 1.00 25.69 201 GLN A N 1
ATOM 1670 C CA . GLN A 1 207 ? 5.253 -3.878 -3.968 1.00 28.23 201 GLN A CA 1
ATOM 1671 C C . GLN A 1 207 ? 6.421 -3.635 -4.928 1.00 28.78 201 GLN A C 1
ATOM 1672 O O . GLN A 1 207 ? 7.435 -4.349 -4.801 1.00 29.99 201 GLN A O 1
ATOM 1678 N N . GLU A 1 208 ? 6.293 -2.662 -5.833 1.00 26.14 202 GLU A N 1
ATOM 1679 C CA . GLU A 1 208 ? 7.365 -2.321 -6.801 1.00 26.62 202 GLU A CA 1
ATOM 1680 C C . GLU A 1 208 ? 8.336 -1.316 -6.167 1.00 27.95 202 GLU A C 1
ATOM 1681 O O . GLU A 1 208 ? 9.276 -0.916 -6.858 1.00 29.19 202 GLU A O 1
ATOM 1687 N N . LYS A 1 209 ? 8.139 -0.948 -4.894 1.00 27.14 203 LYS A N 1
ATOM 1688 C CA . LYS A 1 209 ? 9.031 -0.019 -4.149 1.00 26.86 203 LYS A CA 1
ATOM 1689 C C . LYS A 1 209 ? 9.260 1.242 -4.995 1.00 24.07 203 LYS A C 1
ATOM 1690 O O . LYS A 1 209 ? 10.409 1.690 -5.146 1.00 25.26 203 LYS A O 1
ATOM 1696 N N . MET A 1 210 ? 8.188 1.830 -5.518 1.00 22.72 204 MET A N 1
ATOM 1697 C CA . MET A 1 210 ? 8.301 3.041 -6.370 1.00 22.25 204 MET A CA 1
ATOM 1698 C C . MET A 1 210 ? 8.856 4.213 -5.555 1.00 22.05 204 MET A C 1
ATOM 1699 O O . MET A 1 210 ? 9.526 5.056 -6.137 1.00 23.30 204 MET A O 1
ATOM 1704 N N . PHE A 1 211 ? 8.642 4.241 -4.238 1.00 22.30 205 PHE A N 1
ATOM 1705 C CA . PHE A 1 211 ? 9.210 5.292 -3.351 1.00 23.35 205 PHE A CA 1
ATOM 1706 C C . PHE A 1 211 ? 10.745 5.223 -3.394 1.00 22.43 205 PHE A C 1
ATOM 1707 O O . PHE A 1 211 ? 11.387 6.266 -3.246 1.00 25.00 205 PHE A O 1
ATOM 1715 N N . GLY A 1 212 ? 11.305 4.025 -3.575 1.00 23.23 206 GLY A N 1
ATOM 1716 C CA . GLY A 1 212 ? 12.759 3.807 -3.691 1.00 23.58 206 GLY A CA 1
ATOM 1717 C C . GLY A 1 212 ? 13.333 4.482 -4.924 1.00 24.70 206 GLY A C 1
ATOM 1718 O O . GLY A 1 212 ? 14.508 4.879 -4.891 1.00 25.18 206 GLY A O 1
ATOM 1719 N N . LYS A 1 213 ? 12.527 4.635 -5.976 1.00 23.61 207 LYS A N 1
ATOM 1720 C CA . LYS A 1 213 ? 12.951 5.342 -7.214 1.00 22.95 207 LYS A CA 1
ATOM 1721 C C . LYS A 1 213 ? 13.070 6.839 -6.906 1.00 22.37 207 LYS A C 1
ATOM 1722 O O . LYS A 1 213 ? 13.923 7.502 -7.503 1.00 21.45 207 LYS A O 1
ATOM 1728 N N . ILE A 1 214 ? 12.254 7.361 -5.990 1.00 21.91 208 ILE A N 1
ATOM 1729 C CA . ILE A 1 214 ? 12.382 8.775 -5.533 1.00 20.90 208 ILE A CA 1
ATOM 1730 C C . ILE A 1 214 ? 13.741 8.921 -4.832 1.00 22.03 208 ILE A C 1
ATOM 1731 O O . ILE A 1 214 ? 14.459 9.897 -5.129 1.00 20.48 208 ILE A O 1
ATOM 1736 N N . THR A 1 215 ? 14.092 8.003 -3.926 1.00 22.06 209 THR A N 1
ATOM 1737 C CA . THR A 1 215 ? 15.413 8.016 -3.250 1.00 23.19 209 THR A CA 1
ATOM 1738 C C . THR A 1 215 ? 16.520 7.954 -4.310 1.00 23.87 209 THR A C 1
ATOM 1739 O O . THR A 1 215 ? 17.463 8.757 -4.224 1.00 23.91 209 THR A O 1
ATOM 1743 N N . GLN A 1 216 ? 16.394 7.062 -5.293 1.00 23.82 210 GLN A N 1
ATOM 1744 C CA . GLN A 1 216 ? 17.413 6.917 -6.371 1.00 23.56 210 GLN A CA 1
ATOM 1745 C C . GLN A 1 216 ? 17.604 8.269 -7.073 1.00 23.95 210 GLN A C 1
ATOM 1746 O O . GLN A 1 216 ? 18.747 8.667 -7.350 1.00 24.26 210 GLN A O 1
ATOM 1752 N N . PHE A 1 217 ? 16.514 8.958 -7.367 1.00 20.90 211 PHE A N 1
ATOM 1753 C CA . PHE A 1 217 ? 16.529 10.286 -8.028 1.00 20.24 211 PHE A CA 1
ATOM 1754 C C . PHE A 1 217 ? 17.282 11.278 -7.138 1.00 20.23 211 PHE A C 1
ATOM 1755 O O . PHE A 1 217 ? 18.195 11.962 -7.631 1.00 21.66 211 PHE A O 1
ATOM 1763 N N . GLY A 1 218 ? 16.932 11.337 -5.849 1.00 21.30 212 GLY A N 1
ATOM 1764 C CA . GLY A 1 218 ? 17.628 12.193 -4.870 1.00 23.26 212 GLY A CA 1
ATOM 1765 C C . GLY A 1 218 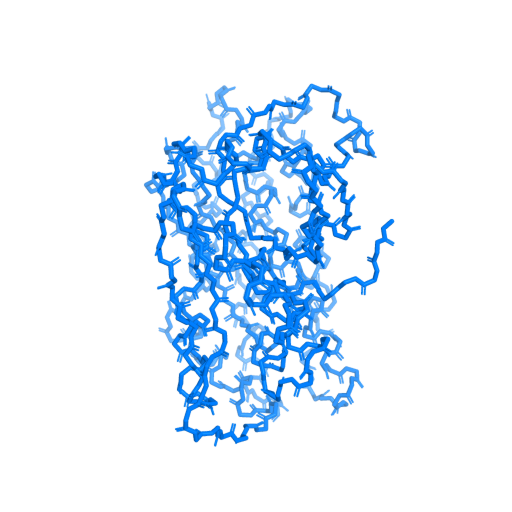? 19.129 11.942 -4.865 1.00 22.58 212 GLY A C 1
ATOM 1766 O O . GLY A 1 218 ? 19.902 12.920 -4.847 1.00 24.38 212 GLY A O 1
ATOM 1767 N N . GLN A 1 219 ? 19.535 10.675 -4.903 1.00 23.40 213 GLN A N 1
ATOM 1768 C CA . GLN A 1 219 ? 20.967 10.275 -4.826 1.00 26.02 213 GLN A CA 1
ATOM 1769 C C . GLN A 1 219 ? 21.681 10.777 -6.085 1.00 24.92 213 GLN A C 1
ATOM 1770 O O . GLN A 1 219 ? 22.812 11.283 -5.979 1.00 26.44 213 GLN A O 1
ATOM 1776 N N . VAL A 1 220 ? 21.041 10.670 -7.245 1.00 22.71 214 VAL A N 1
ATOM 1777 C CA . VAL A 1 220 ? 21.668 11.127 -8.518 1.00 23.33 214 VAL A CA 1
ATOM 1778 C C . VAL A 1 220 ? 21.768 12.657 -8.489 1.00 23.28 214 VAL A C 1
ATOM 1779 O O . VAL A 1 220 ? 22.810 13.185 -8.916 1.00 24.28 214 VAL A O 1
ATOM 1783 N N . VAL A 1 221 ? 20.759 13.352 -7.960 1.00 21.68 215 VAL A N 1
ATOM 1784 C CA . VAL A 1 221 ? 20.802 14.841 -7.862 1.00 22.32 215 VAL A CA 1
ATOM 1785 C C . VAL A 1 221 ? 22.027 15.266 -7.039 1.00 23.03 215 VAL A C 1
ATOM 1786 O O . VAL A 1 221 ? 22.734 16.208 -7.458 1.00 24.14 215 VAL A O 1
ATOM 1790 N N . LYS A 1 222 ? 22.295 14.594 -5.916 1.00 23.96 216 LYS A N 1
ATOM 1791 C CA . LYS A 1 222 ? 23.413 14.950 -5.000 1.00 26.58 216 LYS A CA 1
ATOM 1792 C C . LYS A 1 222 ? 24.732 14.913 -5.783 1.00 25.52 216 LYS A C 1
ATOM 1793 O O . LYS A 1 222 ? 25.640 15.741 -5.505 1.00 27.83 216 LYS A O 1
ATOM 1799 N N . LYS A 1 223 ? 24.833 14.008 -6.755 1.00 26.07 217 LYS A N 1
ATOM 1800 C CA . LYS A 1 223 ? 26.091 13.777 -7.510 1.00 26.18 217 LYS A CA 1
ATOM 1801 C C . LYS A 1 223 ? 26.232 14.765 -8.682 1.00 25.92 217 LYS A C 1
ATOM 1802 O O . LYS A 1 223 ? 27.198 14.615 -9.436 1.00 30.17 217 LYS A O 1
ATOM 1808 N N . GLN A 1 224 ? 25.346 15.756 -8.818 1.00 25.09 218 GLN A N 1
ATOM 1809 C CA . GLN A 1 224 ? 25.417 16.752 -9.921 1.00 26.25 218 GLN A CA 1
ATOM 1810 C C . GLN A 1 224 ? 26.104 18.044 -9.457 1.00 26.99 218 GLN A C 1
ATOM 1811 O O . GLN A 1 224 ? 26.102 19.009 -10.233 1.00 30.14 218 GLN A O 1
ATOM 1817 N N . LEU A 1 225 ? 26.717 18.058 -8.271 1.00 28.46 219 LEU A N 1
ATOM 1818 C CA . LEU A 1 225 ? 27.321 19.285 -7.679 1.00 30.06 219 LEU A CA 1
ATOM 1819 C C . LEU A 1 225 ? 28.368 19.899 -8.625 1.00 31.03 219 LEU A C 1
ATOM 1820 O O . LEU A 1 225 ? 28.499 21.134 -8.609 1.00 35.45 219 LEU A O 1
ATOM 1825 N N . ASP A 1 226 ? 29.057 19.089 -9.439 1.00 33.07 220 ASP A N 1
ATOM 1826 C CA . ASP A 1 226 ? 30.171 19.533 -10.323 1.00 34.07 220 ASP A CA 1
ATOM 1827 C C . ASP A 1 226 ? 29.725 19.596 -11.785 1.00 33.32 220 ASP A C 1
ATOM 1828 O O . ASP A 1 226 ? 30.563 19.956 -12.644 1.00 37.88 220 ASP A O 1
ATOM 1833 N N . ASN A 1 227 ? 28.466 19.266 -12.069 1.00 31.61 221 ASN A N 1
ATOM 1834 C CA . ASN A 1 227 ? 27.937 19.214 -13.457 1.00 31.65 221 ASN A CA 1
ATOM 1835 C C . ASN A 1 227 ? 27.580 20.637 -13.898 1.00 33.40 221 ASN A C 1
ATOM 1836 O O . ASN A 1 227 ? 26.600 21.195 -13.379 1.00 33.38 221 ASN A O 1
ATOM 1841 N N . LYS A 1 228 ? 28.355 21.195 -14.830 1.00 33.86 222 LYS A N 1
ATOM 1842 C CA . LYS A 1 228 ? 28.147 22.563 -15.378 1.00 35.28 222 LYS A CA 1
ATOM 1843 C C . LYS A 1 228 ? 26.923 22.582 -16.303 1.00 33.54 222 LYS A C 1
ATOM 1844 O O . LYS A 1 228 ? 26.399 23.685 -16.550 1.00 35.00 222 LYS A O 1
ATOM 1850 N N . ASP A 1 229 ? 26.509 21.420 -16.822 1.00 33.81 223 ASP A N 1
ATOM 1851 C CA . ASP A 1 229 ? 25.296 21.277 -17.668 1.00 33.15 223 ASP A CA 1
ATOM 1852 C C . ASP A 1 229 ? 24.102 21.054 -16.737 1.00 31.05 223 ASP A C 1
ATOM 1853 O O . ASP A 1 229 ? 23.963 19.949 -16.203 1.00 35.01 223 ASP A O 1
ATOM 1858 N N . ARG A 1 230 ? 23.274 22.081 -16.568 1.00 27.12 224 ARG A N 1
ATOM 1859 C CA . ARG A 1 230 ? 22.132 22.054 -15.627 1.00 25.99 224 ARG A CA 1
ATOM 1860 C C . ARG A 1 230 ? 20.843 21.652 -16.344 1.00 24.79 224 ARG A C 1
ATOM 1861 O O . ARG A 1 230 ? 19.804 21.693 -15.697 1.00 23.32 224 ARG A O 1
ATOM 1869 N N . LYS A 1 231 ? 20.897 21.244 -17.614 1.00 25.07 225 LYS A N 1
ATOM 1870 C CA . LYS A 1 231 ? 19.680 20.857 -18.375 1.00 27.14 225 LYS A CA 1
ATOM 1871 C C . LYS A 1 231 ? 18.874 19.795 -17.609 1.00 25.19 225 LYS A C 1
ATOM 1872 O O . LYS A 1 231 ? 17.635 19.874 -17.638 1.00 23.93 225 LYS A O 1
ATOM 1878 N N . TRP A 1 232 ? 19.527 18.843 -16.931 1.00 24.28 226 TRP A N 1
ATOM 1879 C CA . TRP A 1 232 ? 18.816 17.786 -16.153 1.00 23.31 226 TRP A CA 1
ATOM 1880 C C . TRP A 1 232 ? 17.779 18.411 -15.213 1.00 21.14 226 TRP A C 1
ATOM 1881 O O . TRP A 1 232 ? 16.753 17.761 -14.965 1.00 22.04 226 TRP A O 1
ATOM 1892 N N . ALA A 1 233 ? 18.046 19.600 -14.676 1.00 21.04 227 ALA A N 1
ATOM 1893 C CA . ALA A 1 233 ? 17.171 20.238 -13.665 1.00 21.70 227 ALA A CA 1
ATOM 1894 C C . ALA A 1 233 ? 15.914 20.789 -14.347 1.00 21.35 227 ALA A C 1
ATOM 1895 O O . ALA A 1 233 ? 14.819 20.706 -13.766 1.00 21.10 227 ALA A O 1
ATOM 1897 N N . PHE A 1 234 ? 16.036 21.293 -15.570 1.00 20.78 228 PHE A N 1
ATOM 1898 C CA . PHE A 1 234 ? 14.885 21.746 -16.389 1.00 20.51 228 PHE A CA 1
ATOM 1899 C C . PHE A 1 234 ? 14.040 20.524 -16.752 1.00 20.16 228 PHE A C 1
ATOM 1900 O O . PHE A 1 234 ? 12.818 20.535 -16.594 1.00 20.84 228 PHE A O 1
ATOM 1908 N N . THR A 1 235 ? 14.685 19.467 -17.233 1.00 19.69 229 THR A N 1
ATOM 1909 C CA . THR A 1 235 ? 14.002 18.204 -17.594 1.00 21.18 229 THR A CA 1
ATOM 1910 C C . THR A 1 235 ? 13.247 17.692 -16.361 1.00 20.97 229 THR A C 1
ATOM 1911 O O . THR A 1 235 ? 12.051 17.348 -16.488 1.00 21.73 229 THR A O 1
ATOM 1915 N N . GLY A 1 236 ? 13.924 17.648 -15.211 1.00 20.49 230 GLY A N 1
ATOM 1916 C CA . GLY A 1 236 ? 13.329 17.196 -13.939 1.00 19.97 230 GLY A CA 1
ATOM 1917 C C . GLY A 1 236 ? 12.107 18.026 -13.593 1.00 18.25 230 GLY A C 1
ATOM 1918 O O . GLY A 1 236 ? 11.064 17.457 -13.211 1.00 19.61 230 GLY A O 1
ATOM 1919 N N . TYR A 1 237 ? 12.218 19.340 -13.718 1.00 18.09 231 TYR A N 1
ATOM 1920 C CA . TYR A 1 237 ? 11.111 20.291 -13.451 1.00 19.08 231 TYR A CA 1
ATOM 1921 C C . TYR A 1 237 ? 9.883 19.891 -14.272 1.00 20.05 231 TYR A C 1
ATOM 1922 O O . TYR A 1 237 ? 8.765 19.769 -13.735 1.00 20.77 231 TYR A O 1
ATOM 1931 N N . ASN A 1 238 ? 10.071 19.669 -15.565 1.00 19.87 232 ASN A N 1
ATOM 1932 C CA . ASN A 1 238 ? 8.957 19.307 -16.469 1.00 19.84 232 ASN A CA 1
ATOM 1933 C C . ASN A 1 238 ? 8.435 17.916 -16.108 1.00 19.79 232 ASN A C 1
ATOM 1934 O O . ASN A 1 238 ? 7.207 17.757 -16.044 1.00 21.06 232 ASN A O 1
ATOM 1939 N N . CYS A 1 239 ? 9.320 16.954 -15.861 1.00 19.85 233 CYS A N 1
ATOM 1940 C CA . CYS A 1 239 ? 8.961 15.549 -15.527 1.00 21.24 233 CYS A CA 1
ATOM 1941 C C . CYS A 1 239 ? 8.073 15.494 -14.279 1.00 21.03 233 CYS A C 1
ATOM 1942 O O . CYS A 1 239 ? 7.149 14.668 -14.246 1.00 23.63 233 CYS A O 1
ATOM 1945 N N . LEU A 1 240 ? 8.371 16.313 -13.272 1.00 19.47 234 LEU A N 1
ATOM 1946 C CA . LEU A 1 240 ? 7.715 16.207 -11.944 1.00 18.50 234 LEU A CA 1
ATOM 1947 C C . LEU A 1 240 ? 6.357 16.903 -11.934 1.00 18.11 234 LEU A C 1
ATOM 1948 O O . LEU A 1 240 ? 5.606 16.689 -10.962 1.00 19.17 234 LEU A O 1
ATOM 1953 N N . ASN A 1 241 ? 5.965 17.613 -12.988 1.00 16.69 235 ASN A N 1
AT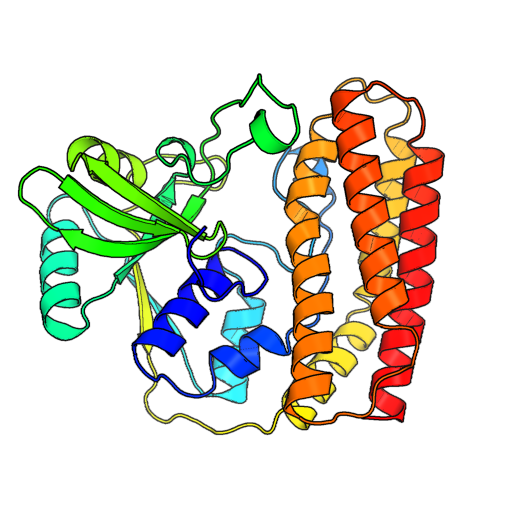OM 1954 C CA . ASN A 1 241 ? 4.593 18.183 -13.018 1.00 17.78 235 ASN A CA 1
ATOM 1955 C C . ASN A 1 241 ? 3.612 17.013 -12.902 1.00 16.53 235 ASN A C 1
ATOM 1956 O O . ASN A 1 241 ? 2.590 17.166 -12.223 1.00 18.21 235 ASN A O 1
ATOM 1961 N N . SER A 1 242 ? 3.928 15.862 -13.493 1.00 16.67 236 SER A N 1
ATOM 1962 C CA . SER A 1 242 ? 3.070 14.652 -13.481 1.00 17.18 236 SER A CA 1
ATOM 1963 C C . SER A 1 242 ? 2.773 14.230 -12.039 1.00 16.91 236 SER A C 1
ATOM 1964 O O . SER A 1 242 ? 1.675 13.737 -11.762 1.00 17.20 236 SER A O 1
ATOM 1967 N N . VAL A 1 243 ? 3.742 14.379 -11.152 1.00 17.10 237 VAL A N 1
ATOM 1968 C CA . VAL A 1 243 ? 3.618 13.922 -9.742 1.00 17.88 237 VAL A CA 1
ATOM 1969 C C . VAL A 1 243 ? 2.735 14.915 -8.983 1.00 17.89 237 VAL A C 1
ATOM 1970 O O . VAL A 1 243 ? 1.813 14.476 -8.270 1.00 18.05 237 VAL A O 1
ATOM 1974 N N . VAL A 1 244 ? 2.953 16.207 -9.183 1.00 16.08 238 VAL A N 1
ATOM 1975 C CA . VAL A 1 244 ? 2.043 17.261 -8.658 1.00 17.94 238 VAL A CA 1
ATOM 1976 C C . VAL A 1 244 ? 0.621 16.957 -9.139 1.00 17.66 238 VAL A C 1
ATOM 1977 O O . VAL A 1 244 ? -0.311 17.002 -8.318 1.00 17.69 238 VAL A O 1
ATOM 1981 N N . TYR A 1 245 ? 0.416 16.678 -10.419 1.00 16.50 239 TYR A N 1
ATOM 1982 C CA . TYR A 1 245 ? -0.937 16.448 -10.967 1.00 16.74 239 TYR A CA 1
ATOM 1983 C C . TYR A 1 245 ? -1.569 15.212 -10.330 1.00 15.88 239 TYR A C 1
ATOM 1984 O O . TYR A 1 245 ? -2.760 15.274 -9.998 1.00 18.73 239 TYR A O 1
ATOM 1993 N N . GLN A 1 246 ? -0.828 14.125 -10.139 1.00 15.95 240 GLN A N 1
ATOM 1994 C CA . GLN A 1 246 ? -1.400 12.935 -9.461 1.00 17.08 240 GLN A CA 1
ATOM 1995 C C . GLN A 1 246 ? -1.830 13.324 -8.041 1.00 16.87 240 GLN A C 1
ATOM 1996 O O . GLN A 1 246 ? -2.907 12.890 -7.611 1.00 17.18 240 GLN A O 1
ATOM 2002 N N . HIS A 1 247 ? -1.033 14.102 -7.318 1.00 17.23 241 HIS A N 1
ATOM 2003 C CA . HIS A 1 247 ? -1.396 14.505 -5.938 1.00 17.27 241 HIS A CA 1
ATOM 2004 C C . HIS A 1 247 ? -2.669 15.352 -5.998 1.00 17.76 241 HIS A C 1
ATOM 2005 O O . HIS A 1 247 ? -3.580 15.096 -5.190 1.00 18.68 241 HIS A O 1
ATOM 2012 N N . GLN A 1 248 ? -2.765 16.304 -6.930 1.00 17.11 242 GLN A N 1
ATOM 2013 C CA . GLN A 1 248 ? -3.972 17.159 -7.040 1.00 18.59 242 GLN A CA 1
ATOM 2014 C C . GLN A 1 248 ? -5.167 16.284 -7.442 1.00 19.28 242 GLN A C 1
ATOM 2015 O O . GLN A 1 248 ? -6.274 16.501 -6.925 1.00 19.53 242 GLN A O 1
ATOM 2021 N N . ASN A 1 249 ? -4.973 15.322 -8.336 1.00 18.30 243 ASN A N 1
ATOM 2022 C CA . ASN A 1 249 ? -6.064 14.422 -8.787 1.00 18.33 243 ASN A CA 1
ATOM 2023 C C . ASN A 1 249 ? -6.591 13.624 -7.593 1.00 18.87 243 ASN A C 1
ATOM 2024 O O . ASN A 1 249 ? -7.812 13.463 -7.481 1.00 19.45 243 ASN A O 1
ATOM 2029 N N . LEU A 1 250 ? -5.710 13.181 -6.701 1.00 18.91 244 LEU A N 1
ATOM 2030 C CA . LEU A 1 250 ? -6.131 12.374 -5.530 1.00 19.86 244 LEU A CA 1
ATOM 2031 C C . LEU A 1 250 ? -6.881 13.283 -4.546 1.00 20.89 244 LEU A C 1
ATOM 2032 O O . LEU A 1 250 ? -7.914 12.835 -4.006 1.00 21.11 244 LEU A O 1
ATOM 2037 N N . ILE A 1 251 ? -6.445 14.533 -4.372 1.00 18.45 245 ILE A N 1
ATOM 2038 C CA . ILE A 1 251 ? -7.196 15.528 -3.550 1.00 19.76 245 ILE A CA 1
ATOM 2039 C C . ILE A 1 251 ? -8.600 15.694 -4.137 1.00 20.36 245 ILE A C 1
ATOM 2040 O O . ILE A 1 251 ? -9.568 15.711 -3.386 1.00 21.99 245 ILE A O 1
ATOM 2045 N N . ASN A 1 252 ? -8.729 15.779 -5.453 1.00 20.36 246 ASN A N 1
ATOM 2046 C CA . ASN A 1 252 ? -10.041 16.016 -6.095 1.00 22.24 246 ASN A CA 1
ATOM 2047 C C . ASN A 1 252 ? -10.906 14.756 -5.967 1.00 20.83 246 ASN A C 1
ATOM 2048 O O . ASN A 1 252 ? -12.117 14.917 -5.723 1.00 22.66 246 ASN A O 1
ATOM 2053 N N . LEU A 1 253 ? -10.324 13.557 -6.070 1.00 21.50 247 LEU A N 1
ATOM 2054 C CA . LEU A 1 253 ? -11.069 12.285 -5.852 1.00 22.56 247 LEU A CA 1
ATOM 2055 C C . LEU A 1 253 ? -11.587 12.244 -4.416 1.00 24.08 247 LEU A C 1
ATOM 2056 O O . LEU A 1 253 ? -12.742 11.840 -4.215 1.00 25.30 247 LEU A O 1
ATOM 2061 N N . GLN A 1 254 ? -10.741 12.624 -3.461 1.00 24.24 248 GLN A N 1
ATOM 2062 C CA . GLN A 1 254 ? -11.107 12.631 -2.024 1.00 24.92 248 GLN A CA 1
ATOM 2063 C C . GLN A 1 254 ? -12.381 13.466 -1.885 1.00 26.62 248 GLN A C 1
ATOM 2064 O O . GLN A 1 254 ? -13.323 13.001 -1.222 1.00 29.99 248 GLN A O 1
ATOM 2070 N N . LYS A 1 255 ? -12.418 14.654 -2.494 1.00 23.90 249 LYS A N 1
ATOM 2071 C CA . LYS A 1 255 ? -13.560 15.590 -2.309 1.00 26.69 249 LYS A CA 1
ATOM 2072 C C . LYS A 1 255 ? -14.802 15.012 -2.992 1.00 27.13 249 LYS A C 1
ATOM 2073 O O . LYS A 1 255 ? -15.896 15.059 -2.386 1.00 32.48 249 LYS A O 1
ATOM 2079 N N . LYS A 1 256 ? -14.643 14.514 -4.220 1.00 25.82 250 LYS A N 1
ATOM 2080 C CA . LYS A 1 256 ? -15.776 14.037 -5.058 1.00 27.87 250 LYS A CA 1
ATOM 2081 C C . LYS A 1 256 ? -16.416 12.802 -4.420 1.00 28.37 250 LYS A C 1
ATOM 2082 O O . LYS A 1 256 ? -17.656 12.714 -4.418 1.00 31.15 250 LYS A O 1
ATOM 2088 N N . PHE A 1 257 ? -15.604 11.878 -3.904 1.00 30.28 251 PHE A N 1
ATOM 2089 C CA . PHE A 1 257 ? -16.069 10.566 -3.380 1.00 31.14 251 PHE A CA 1
ATOM 2090 C C . PHE A 1 257 ? -16.086 10.571 -1.846 1.00 32.28 251 PHE A C 1
ATOM 2091 O O . PHE A 1 257 ? -16.392 9.518 -1.267 1.00 36.94 251 PHE A O 1
ATOM 2099 N N . SER A 1 258 ? -15.769 11.703 -1.209 1.00 32.60 252 SER A N 1
ATOM 2100 C CA . SER A 1 258 ? -15.742 11.846 0.274 1.00 33.03 252 SER A CA 1
ATOM 2101 C C . SER A 1 258 ? -14.899 10.712 0.874 1.00 33.26 252 SER A C 1
ATOM 2102 O O . SER A 1 258 ? -15.390 10.021 1.779 1.00 39.43 252 SER A O 1
ATOM 2105 N N . LEU A 1 259 ? -13.678 10.514 0.364 1.00 31.82 253 LEU A N 1
ATOM 2106 C CA . LEU A 1 259 ? -12.806 9.358 0.710 1.00 31.41 253 LEU A CA 1
ATOM 2107 C C . LEU A 1 259 ? -12.103 9.617 2.040 1.00 31.33 253 LEU A C 1
ATOM 2108 O O . LEU A 1 259 ? -11.873 10.795 2.368 1.00 32.34 253 LEU A O 1
ATOM 2113 N N . GLU A 1 260 ? -11.701 8.542 2.719 1.00 34.28 254 GLU A N 1
ATOM 2114 C CA . GLU A 1 260 ? -10.738 8.588 3.850 1.00 34.82 254 GLU A CA 1
ATOM 2115 C C . GLU A 1 260 ? -9.333 8.691 3.256 1.00 32.99 254 GLU A C 1
ATOM 2116 O O . GLU A 1 260 ? -8.981 7.845 2.418 1.00 35.19 254 GLU A O 1
ATOM 2122 N N . MET A 1 261 ? -8.586 9.720 3.651 1.00 33.18 255 MET A N 1
ATOM 2123 C CA . MET A 1 261 ? -7.177 9.935 3.230 1.00 29.77 255 MET A CA 1
ATOM 2124 C C . MET A 1 261 ? -6.328 10.210 4.461 1.00 28.15 255 MET A C 1
ATOM 2125 O O . MET A 1 261 ? -6.817 10.803 5.424 1.00 30.48 255 MET A O 1
ATOM 2130 N N . PRO A 1 262 ? -5.035 9.817 4.463 1.00 28.13 256 PRO A N 1
ATOM 2131 C CA . PRO A 1 262 ? -4.105 10.313 5.474 1.00 28.93 256 PRO A CA 1
ATOM 2132 C C . PRO A 1 262 ? -4.111 11.840 5.449 1.00 27.31 256 PRO A C 1
ATOM 2133 O O . PRO A 1 262 ? -4.341 12.443 4.403 1.00 30.15 256 PRO A O 1
ATOM 2137 N N . PRO A 1 263 ? -3.897 12.511 6.601 1.00 28.08 257 PRO A N 1
ATOM 2138 C CA . PRO A 1 263 ? -4.096 13.961 6.699 1.00 27.92 257 PRO A CA 1
ATOM 2139 C C . PRO A 1 263 ? -3.052 14.849 6.002 1.00 27.12 257 PRO A C 1
ATOM 2140 O O . PRO A 1 263 ? -3.274 16.038 5.907 1.00 28.43 257 PRO A O 1
ATOM 2144 N N . ASN A 1 264 ? -1.954 14.267 5.522 1.00 26.37 258 ASN A N 1
ATOM 2145 C CA . ASN A 1 264 ? -0.790 15.044 5.019 1.00 24.37 258 ASN A CA 1
ATOM 2146 C C . ASN A 1 264 ? -0.736 15.059 3.484 1.00 22.49 258 ASN A C 1
ATOM 2147 O O . ASN A 1 264 ? 0.326 15.400 2.961 1.00 22.56 258 ASN A O 1
ATOM 2152 N N . LEU A 1 265 ? -1.819 14.746 2.780 1.00 22.56 259 LEU A N 1
ATOM 2153 C CA . LEU A 1 265 ? -1.807 14.723 1.293 1.00 21.42 259 LEU A CA 1
ATOM 2154 C C . LEU A 1 265 ? -1.478 16.121 0.745 1.00 20.82 259 LEU A C 1
ATOM 2155 O O . LEU A 1 265 ? -0.632 16.223 -0.170 1.00 20.93 259 LEU A O 1
ATOM 2160 N N . GLN A 1 266 ? -2.110 17.179 1.247 1.00 22.10 260 GLN A N 1
ATOM 2161 C CA . GLN A 1 266 ? -1.819 18.556 0.770 1.00 21.71 260 GLN A CA 1
ATOM 2162 C C . GLN A 1 266 ? -0.352 18.894 1.054 1.00 21.21 260 GLN A C 1
ATOM 2163 O O . GLN A 1 266 ? 0.308 19.507 0.180 1.00 21.39 260 GLN A O 1
ATOM 2169 N N . GLU A 1 267 ? 0.156 18.522 2.229 1.00 21.37 261 GLU A N 1
ATOM 2170 C CA . GLU A 1 267 ? 1.565 18.787 2.609 1.00 22.31 261 GLU A CA 1
ATOM 2171 C C . GLU A 1 267 ? 2.493 18.124 1.582 1.00 20.30 261 GLU A C 1
ATOM 2172 O O . GLU A 1 267 ? 3.488 18.769 1.163 1.00 21.46 261 GLU A O 1
ATOM 2178 N N . LEU A 1 268 ? 2.196 16.892 1.172 1.00 19.79 262 LEU A N 1
ATOM 2179 C CA . LEU A 1 268 ? 3.025 16.171 0.169 1.00 19.76 262 LEU A CA 1
ATOM 2180 C C . LEU A 1 268 ? 2.967 16.907 -1.178 1.00 19.44 262 LEU A C 1
ATOM 2181 O O . LEU A 1 268 ? 4.013 17.063 -1.828 1.00 18.45 262 LEU A O 1
ATOM 2186 N N . LEU A 1 269 ? 1.793 17.352 -1.602 1.00 19.46 263 LEU A N 1
ATOM 2187 C CA . LEU A 1 269 ? 1.674 18.152 -2.846 1.00 20.09 263 LEU A CA 1
ATOM 2188 C C . LEU A 1 269 ? 2.561 19.394 -2.708 1.00 20.51 263 LEU A C 1
ATOM 2189 O O . LEU A 1 269 ? 3.347 19.657 -3.633 1.00 20.88 263 LEU A O 1
ATOM 2194 N N . ASP A 1 270 ? 2.520 20.085 -1.564 1.00 20.93 264 ASP A N 1
ATOM 2195 C CA . ASP A 1 270 ? 3.336 21.304 -1.338 1.00 21.16 264 ASP A CA 1
ATOM 2196 C C . ASP A 1 270 ? 4.824 20.929 -1.416 1.00 19.48 264 ASP A C 1
ATOM 2197 O O . ASP A 1 270 ? 5.613 21.733 -1.962 1.00 20.33 264 ASP A O 1
ATOM 2202 N N . ASN A 1 271 ? 5.209 19.776 -0.863 1.00 18.52 265 ASN A N 1
ATOM 2203 C CA . ASN A 1 271 ? 6.624 19.310 -0.866 1.00 20.13 265 ASN A CA 1
ATOM 2204 C C . ASN A 1 271 ? 7.105 19.160 -2.320 1.00 19.22 265 ASN A C 1
ATOM 2205 O O . ASN A 1 271 ? 8.210 19.626 -2.659 1.00 19.98 265 ASN A O 1
ATOM 2210 N N . TRP A 1 272 ? 6.280 18.555 -3.165 1.00 17.71 266 TRP A N 1
ATOM 2211 C CA . TRP A 1 272 ? 6.626 18.337 -4.590 1.00 17.83 266 TRP A CA 1
ATOM 2212 C C . TRP A 1 272 ? 6.665 19.668 -5.336 1.00 18.33 266 TRP A C 1
ATOM 2213 O O . TRP A 1 272 ? 7.572 19.854 -6.146 1.00 19.01 266 TRP A O 1
ATOM 2224 N N . ALA A 1 273 ? 5.730 20.571 -5.086 1.00 18.31 267 ALA A N 1
ATOM 2225 C CA . ALA A 1 273 ? 5.736 21.901 -5.731 1.00 19.14 267 ALA A CA 1
ATOM 2226 C C . ALA A 1 273 ? 7.029 22.631 -5.348 1.00 18.79 267 ALA A C 1
ATOM 2227 O O . ALA A 1 273 ? 7.608 23.299 -6.203 1.00 20.02 267 ALA A O 1
ATOM 2229 N N . LEU A 1 274 ? 7.479 22.512 -4.103 1.00 18.56 268 LEU A N 1
ATOM 2230 C CA . LEU A 1 274 ? 8.704 23.216 -3.663 1.00 19.92 268 LEU A CA 1
ATOM 2231 C C . LEU A 1 274 ? 9.915 22.591 -4.370 1.00 18.31 268 LEU A C 1
ATOM 2232 O O . LEU A 1 274 ? 10.811 23.344 -4.791 1.00 19.79 268 LEU A O 1
ATOM 2237 N N . ILE A 1 275 ? 9.961 21.266 -4.489 1.00 18.11 269 ILE A N 1
ATOM 2238 C CA . ILE A 1 275 ? 11.074 20.574 -5.207 1.00 17.87 269 ILE A CA 1
ATOM 2239 C C . ILE A 1 275 ? 11.118 21.108 -6.642 1.00 18.52 269 ILE A C 1
ATOM 2240 O O . ILE A 1 275 ? 12.221 21.422 -7.132 1.00 18.60 269 ILE A O 1
ATOM 2245 N N . ARG A 1 276 ? 9.965 21.241 -7.288 1.00 18.76 270 ARG A N 1
ATOM 2246 C CA . ARG A 1 276 ? 9.915 21.768 -8.673 1.00 18.96 270 ARG A CA 1
ATOM 2247 C C . ARG A 1 276 ? 10.450 23.200 -8.698 1.00 18.61 270 ARG A C 1
ATOM 2248 O O . ARG A 1 276 ? 11.280 23.514 -9.576 1.00 19.62 270 ARG A O 1
ATOM 2256 N N . LYS A 1 277 ? 9.982 24.064 -7.799 1.00 18.73 271 LYS A N 1
ATOM 2257 C CA . LYS A 1 277 ? 10.442 25.472 -7.727 1.00 19.11 271 LYS A CA 1
ATOM 2258 C C . LYS A 1 277 ? 11.965 25.507 -7.591 1.00 19.43 271 LYS A C 1
ATOM 2259 O O . LYS A 1 277 ? 12.619 26.268 -8.316 1.00 21.20 271 LYS A O 1
ATOM 2265 N N . LYS A 1 278 ? 12.529 24.684 -6.713 1.00 18.64 272 LYS A N 1
ATOM 2266 C CA . LYS A 1 278 ? 13.986 24.687 -6.460 1.00 22.12 272 LYS A CA 1
ATOM 2267 C C . LYS A 1 278 ? 14.741 24.164 -7.689 1.00 20.82 272 LYS A C 1
ATOM 2268 O O . LYS A 1 278 ? 15.811 24.722 -7.984 1.00 20.43 272 LYS A O 1
ATOM 2274 N N . LEU A 1 279 ? 14.212 23.166 -8.401 1.00 19.06 273 LEU A N 1
ATOM 2275 C CA . LEU A 1 279 ? 14.872 22.644 -9.627 1.00 18.86 273 LEU A CA 1
ATOM 2276 C C . LEU A 1 279 ? 14.902 23.744 -10.686 1.00 19.26 273 LEU A C 1
ATOM 2277 O O . LEU A 1 279 ? 15.943 23.933 -11.320 1.00 20.35 273 LEU A O 1
ATOM 2282 N N . PHE A 1 280 ? 13.803 24.462 -10.864 1.00 18.53 274 PHE A N 1
ATOM 2283 C CA . PHE A 1 280 ? 13.713 25.520 -11.898 1.00 20.01 274 PHE A CA 1
ATOM 2284 C C . PHE A 1 280 ? 14.682 26.647 -11.532 1.00 21.01 274 PHE A C 1
ATOM 2285 O O . PHE A 1 280 ? 15.380 27.172 -12.404 1.00 20.37 274 PHE A O 1
ATOM 2293 N N . GLU A 1 281 ? 14.757 26.992 -10.251 1.00 21.12 275 GLU A N 1
ATOM 2294 C CA . GLU A 1 281 ? 15.660 28.064 -9.769 1.00 23.24 275 GLU A CA 1
ATOM 2295 C C . GLU A 1 281 ? 17.108 27.607 -9.968 1.00 21.30 275 GLU A C 1
ATOM 2296 O O . GLU A 1 281 ? 17.931 28.425 -10.420 1.00 23.94 275 GLU A O 1
ATOM 2302 N N . TYR A 1 282 ? 17.414 26.345 -9.678 1.00 21.12 276 TYR A N 1
ATOM 2303 C CA . TYR A 1 282 ? 18.784 25.806 -9.837 1.00 22.80 276 TYR A CA 1
ATOM 2304 C C . TYR A 1 282 ? 19.168 25.899 -11.321 1.00 22.58 276 TYR A C 1
ATOM 2305 O O . TYR A 1 282 ? 20.282 26.341 -11.693 1.00 22.52 276 TYR A O 1
ATOM 2314 N N . TYR A 1 283 ? 18.258 25.467 -12.183 1.00 21.52 277 TYR A N 1
ATOM 2315 C CA . TYR A 1 283 ? 18.479 25.461 -13.648 1.00 21.78 277 TYR A CA 1
ATOM 2316 C C . TYR A 1 283 ? 18.836 26.869 -14.129 1.00 21.64 277 TYR A C 1
ATOM 2317 O O . TYR A 1 283 ? 19.801 27.014 -14.905 1.00 24.62 277 TYR A O 1
ATOM 2326 N N . SER A 1 284 ? 18.083 27.880 -13.692 1.00 21.97 278 SER A N 1
ATOM 2327 C CA . SER A 1 284 ? 18.129 29.251 -14.265 1.00 25.17 278 SER A CA 1
ATOM 2328 C C . SER A 1 284 ? 18.965 30.222 -13.413 1.00 27.54 278 SER A C 1
ATOM 2329 O O . SER A 1 284 ? 19.346 31.263 -13.947 1.00 27.27 278 SER A O 1
ATOM 2332 N N . ARG A 1 285 ? 19.197 29.965 -12.121 1.00 30.72 279 ARG A N 1
ATOM 2333 C CA . ARG A 1 285 ? 19.779 31.009 -11.226 1.00 32.67 279 ARG A CA 1
ATOM 2334 C C . ARG A 1 285 ? 21.226 30.692 -10.838 1.00 34.90 279 ARG A C 1
ATOM 2335 O O . ARG A 1 285 ? 21.842 31.554 -10.179 1.00 39.46 279 ARG A O 1
ATOM 2343 N N . GLY A 1 286 ? 21.762 29.537 -11.240 1.00 35.91 280 GLY A N 1
ATOM 2344 C CA . GLY A 1 286 ? 23.191 29.219 -11.055 1.00 36.24 280 GLY A CA 1
ATOM 2345 C C . GLY A 1 286 ? 23.573 29.009 -9.595 1.00 37.91 280 GLY A C 1
ATOM 2346 O O . GLY A 1 286 ? 24.766 29.151 -9.288 1.00 38.51 280 GLY A O 1
ATOM 2347 N N . SER A 1 287 ? 22.613 28.650 -8.732 1.00 32.80 281 SER A N 1
ATOM 2348 C CA . SER A 1 287 ? 22.841 28.343 -7.295 1.00 35.85 281 SER A CA 1
ATOM 2349 C C . SER A 1 287 ? 23.603 27.016 -7.184 1.00 35.83 281 SER A C 1
ATOM 2350 O O . SER A 1 287 ? 23.610 26.249 -8.158 1.00 40.25 281 SER A O 1
ATOM 2353 N N . TYR A 1 288 ? 24.245 26.768 -6.046 1.00 34.46 282 TYR A N 1
ATOM 2354 C CA . TYR A 1 288 ? 25.067 25.557 -5.792 1.00 34.94 282 TYR A CA 1
ATOM 2355 C C . TYR A 1 288 ? 24.385 24.718 -4.711 1.00 34.56 282 TYR A C 1
ATOM 2356 O O . TYR A 1 288 ? 25.058 24.291 -3.749 1.00 39.98 282 TYR A O 1
ATOM 2365 N N . ASN A 1 289 ? 23.085 24.464 -4.889 1.00 31.64 283 ASN A N 1
ATOM 2366 C CA . ASN A 1 289 ? 22.220 23.864 -3.842 1.00 29.13 283 ASN A CA 1
ATOM 2367 C C . ASN A 1 289 ? 21.707 22.490 -4.298 1.00 27.03 283 ASN A C 1
ATOM 2368 O O . ASN A 1 289 ? 20.564 22.149 -3.958 1.00 26.47 283 ASN A O 1
ATOM 2373 N N . THR A 1 290 ? 22.526 21.693 -4.996 1.00 25.42 284 THR A N 1
ATOM 2374 C CA . THR A 1 290 ? 22.169 20.286 -5.325 1.00 26.02 284 THR A CA 1
ATOM 2375 C C . THR A 1 290 ? 21.959 19.500 -4.024 1.00 25.87 284 THR A C 1
ATOM 2376 O O . THR A 1 290 ? 21.066 18.638 -4.008 1.00 25.76 284 THR A O 1
ATOM 2380 N N . GLU A 1 291 ? 22.727 19.781 -2.967 1.00 25.72 285 GLU A N 1
ATOM 2381 C CA . GLU A 1 291 ? 22.600 19.017 -1.701 1.00 29.05 285 GLU A CA 1
ATOM 2382 C C . GLU A 1 291 ? 21.205 19.294 -1.119 1.00 26.57 285 GLU A C 1
ATOM 2383 O O . GLU A 1 291 ? 20.520 18.328 -0.764 1.00 27.74 285 GLU A O 1
ATOM 2389 N N . GLU A 1 292 ? 20.771 20.557 -1.112 1.00 26.46 286 GLU A N 1
ATOM 2390 C CA . GLU A 1 292 ? 19.455 20.973 -0.566 1.00 27.48 286 GLU A CA 1
ATOM 2391 C C . GLU A 1 292 ? 18.351 20.257 -1.340 1.00 23.52 286 GLU A C 1
ATOM 2392 O O . GLU A 1 292 ? 17.458 19.667 -0.714 1.00 25.24 286 GLU A O 1
ATOM 2398 N N . ILE A 1 293 ? 18.410 20.300 -2.669 1.00 23.36 287 ILE A N 1
ATOM 2399 C CA . ILE A 1 293 ? 17.363 19.673 -3.519 1.00 20.83 287 ILE A CA 1
ATOM 2400 C C . ILE A 1 293 ? 17.373 18.157 -3.276 1.00 19.86 287 ILE A C 1
ATOM 2401 O O . ILE A 1 293 ? 16.295 17.590 -3.100 1.00 21.20 287 ILE A O 1
ATOM 2406 N N . SER A 1 294 ? 18.545 17.520 -3.257 1.00 22.60 288 SER A N 1
ATOM 2407 C CA . SER A 1 294 ? 18.695 16.075 -2.946 1.00 22.17 288 SER A CA 1
ATOM 2408 C C . SER A 1 294 ? 18.014 15.767 -1.604 1.00 22.20 288 SER A C 1
ATOM 2409 O O . SER A 1 294 ? 17.267 14.764 -1.507 1.00 23.71 288 SER A O 1
ATOM 2412 N N . ASN A 1 295 ? 18.272 16.592 -0.591 1.00 22.81 289 ASN A N 1
ATOM 2413 C CA . ASN A 1 295 ? 17.717 16.363 0.765 1.00 23.96 289 ASN A CA 1
ATOM 2414 C 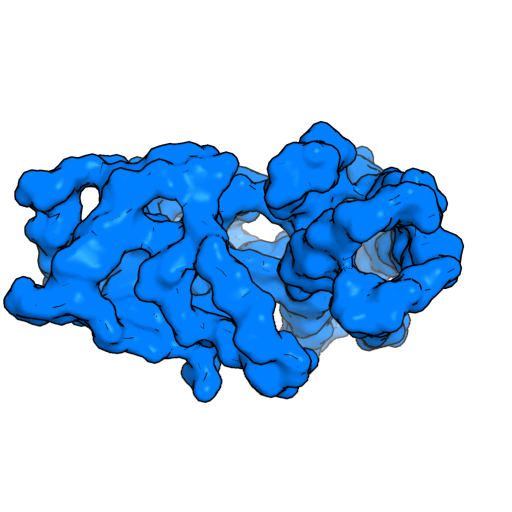C . ASN A 1 295 ? 16.189 16.433 0.702 1.00 22.62 289 ASN A C 1
ATOM 2415 O O . ASN A 1 295 ? 15.537 15.555 1.287 1.00 23.92 289 ASN A O 1
ATOM 2420 N N . LEU A 1 296 ? 15.628 17.397 -0.030 1.00 21.00 290 LEU A N 1
ATOM 2421 C CA . LEU A 1 296 ? 14.151 17.531 -0.113 1.00 21.32 290 LEU A CA 1
ATOM 2422 C C . LEU A 1 296 ? 13.569 16.290 -0.793 1.00 21.53 290 LEU A C 1
ATOM 2423 O O . LEU A 1 296 ? 12.508 15.799 -0.357 1.00 21.79 290 LEU A O 1
ATOM 2428 N N . ILE A 1 297 ? 14.227 15.805 -1.841 1.00 20.90 291 ILE A N 1
ATOM 2429 C CA . ILE A 1 297 ? 13.743 14.619 -2.600 1.00 20.55 291 ILE A CA 1
ATOM 2430 C C . ILE A 1 297 ? 13.809 13.390 -1.688 1.00 21.89 291 ILE A C 1
ATOM 2431 O O . ILE A 1 297 ? 12.832 12.629 -1.644 1.00 20.93 291 ILE A O 1
ATOM 2436 N N . CYS A 1 298 ? 14.913 13.190 -0.970 1.00 22.87 292 CYS A N 1
ATOM 2437 C CA . CYS A 1 298 ? 15.091 11.986 -0.120 1.00 25.71 292 CYS A CA 1
ATOM 2438 C C . CYS A 1 298 ? 14.066 12.013 1.027 1.00 25.28 292 CYS A C 1
ATOM 2439 O O . CYS A 1 298 ? 13.528 10.938 1.363 1.00 25.99 292 CYS A O 1
ATOM 2442 N N . LYS A 1 299 ? 13.745 13.206 1.542 1.00 23.64 293 LYS A N 1
ATOM 2443 C CA . LYS A 1 299 ? 12.717 13.406 2.593 1.00 24.76 293 LYS A CA 1
ATOM 2444 C C . LYS A 1 299 ? 11.340 13.016 2.040 1.00 21.14 293 LYS A C 1
ATOM 2445 O O . LYS A 1 299 ? 10.611 12.255 2.718 1.00 24.44 293 LYS A O 1
ATOM 2451 N N . VAL A 1 300 ? 10.974 13.502 0.853 1.00 20.38 294 VAL A N 1
ATOM 2452 C CA . VAL A 1 300 ? 9.615 13.227 0.303 1.00 20.85 294 VAL A CA 1
ATOM 2453 C C . VAL A 1 300 ? 9.507 11.731 -0.038 1.00 19.88 294 VAL A C 1
ATOM 2454 O O . VAL A 1 300 ? 8.420 11.189 0.098 1.00 22.34 294 VAL A O 1
ATOM 2458 N N . ALA A 1 301 ? 10.602 11.059 -0.401 1.00 21.40 295 ALA A N 1
ATOM 2459 C CA . ALA A 1 301 ? 10.605 9.601 -0.654 1.00 21.30 295 ALA A CA 1
ATOM 2460 C C . ALA A 1 301 ? 10.087 8.863 0.586 1.00 20.64 295 ALA A C 1
ATOM 2461 O O . ALA A 1 301 ? 9.189 8.004 0.441 1.00 23.20 295 ALA A O 1
ATOM 2463 N N . SER A 1 302 ? 10.642 9.179 1.761 1.00 23.01 296 SER A N 1
ATOM 2464 C CA . SER A 1 302 ? 10.261 8.571 3.065 1.00 24.56 296 SER A CA 1
ATOM 2465 C C . SER A 1 302 ? 8.790 8.876 3.355 1.00 25.28 296 SER A C 1
ATOM 2466 O O . SER A 1 302 ? 8.047 7.943 3.736 1.00 25.61 296 SER A O 1
ATOM 2469 N N . SER A 1 303 ? 8.376 10.129 3.156 1.00 23.56 297 SER A N 1
ATOM 2470 C CA . SER A 1 303 ? 6.983 10.581 3.409 1.00 23.43 297 SER A CA 1
ATOM 2471 C C . SER A 1 303 ? 6.015 9.848 2.467 1.00 21.36 297 SER A C 1
ATOM 2472 O O . SER A 1 303 ? 4.904 9.488 2.892 1.00 23.93 297 SER A O 1
ATOM 2475 N N . GLU A 1 304 ? 6.404 9.627 1.215 1.00 22.14 298 GLU A N 1
ATOM 2476 C CA . GLU A 1 304 ? 5.527 8.962 0.219 1.00 21.98 298 GLU A CA 1
ATOM 2477 C C . GLU A 1 304 ? 5.398 7.471 0.547 1.00 22.74 298 GLU A C 1
ATOM 2478 O O . GLU A 1 304 ? 4.288 6.925 0.398 1.00 22.67 298 GLU A O 1
ATOM 2484 N N . GLU A 1 305 ? 6.470 6.832 1.017 1.00 22.86 299 GLU A N 1
ATOM 2485 C CA . GLU A 1 305 ? 6.393 5.414 1.453 1.00 24.31 299 GLU A CA 1
ATOM 2486 C C . GLU A 1 305 ? 5.348 5.308 2.573 1.00 24.42 299 GLU A C 1
ATOM 2487 O O . GLU A 1 305 ? 4.461 4.425 2.502 1.00 24.79 299 GLU A O 1
ATOM 2493 N N . GLN A 1 306 ? 5.452 6.175 3.583 1.00 24.10 300 GLN A N 1
ATOM 2494 C CA . GLN A 1 306 ? 4.551 6.150 4.764 1.00 25.57 300 GLN A CA 1
ATOM 2495 C C . GLN A 1 306 ? 3.122 6.468 4.305 1.00 25.42 300 GLN A C 1
ATOM 2496 O O . GLN A 1 306 ? 2.178 5.804 4.768 1.00 25.41 300 GLN A O 1
ATOM 2502 N N . PHE A 1 307 ? 2.954 7.447 3.417 1.00 23.02 301 PHE A N 1
ATOM 2503 C CA . PHE A 1 307 ? 1.618 7.876 2.933 1.00 23.05 301 PHE A CA 1
ATOM 2504 C C . PHE A 1 307 ? 0.916 6.692 2.259 1.00 22.26 301 PHE A C 1
ATOM 2505 O O . PHE A 1 307 ? -0.278 6.472 2.508 1.00 23.86 301 PHE A O 1
ATOM 2513 N N . ALA A 1 308 ? 1.632 5.941 1.422 1.00 22.90 302 ALA A N 1
ATOM 2514 C CA . ALA A 1 308 ? 1.064 4.789 0.684 1.00 22.48 302 ALA A CA 1
ATOM 2515 C C . ALA A 1 308 ? 0.598 3.712 1.674 1.00 23.50 302 ALA A C 1
ATOM 2516 O O . ALA A 1 308 ? -0.507 3.174 1.496 1.00 24.90 302 ALA A O 1
ATOM 2518 N N . GLN A 1 309 ? 1.414 3.413 2.682 1.00 24.55 303 GLN A N 1
ATOM 2519 C CA . GLN A 1 309 ? 1.056 2.441 3.749 1.00 25.61 303 GLN A CA 1
ATOM 2520 C C . GLN A 1 309 ? -0.237 2.915 4.431 1.00 25.65 303 GLN A C 1
ATOM 2521 O O . GLN A 1 309 ? -1.144 2.082 4.657 1.00 26.61 303 GLN A O 1
ATOM 2527 N N . GLU A 1 310 ? -0.315 4.205 4.759 1.00 25.70 304 GLU A N 1
ATOM 2528 C CA . GLU A 1 310 ? -1.459 4.796 5.503 1.00 26.79 304 GLU A CA 1
ATOM 2529 C C . GLU A 1 310 ? -2.718 4.788 4.629 1.00 25.62 304 GLU A C 1
ATOM 2530 O O . GLU A 1 310 ? -3.806 4.527 5.168 1.00 27.83 304 GLU A O 1
ATOM 2536 N N . VAL A 1 311 ? -2.595 5.047 3.328 1.00 24.25 305 VAL A N 1
ATOM 2537 C CA . VAL A 1 311 ? -3.768 5.002 2.408 1.00 24.95 305 VAL A CA 1
ATOM 2538 C C . VAL A 1 311 ? -4.408 3.613 2.499 1.00 25.19 305 VAL A C 1
ATOM 2539 O O . VAL A 1 311 ? -5.642 3.532 2.618 1.00 25.95 305 VAL A O 1
ATOM 2543 N N . LEU A 1 312 ? -3.602 2.557 2.445 1.00 25.89 306 LEU A N 1
ATOM 2544 C CA . LEU A 1 312 ? -4.122 1.167 2.435 1.00 28.99 306 LEU A CA 1
ATOM 2545 C C . LEU A 1 312 ? -4.829 0.891 3.765 1.00 28.91 306 LEU A C 1
ATOM 2546 O O . LEU A 1 312 ? -5.815 0.135 3.759 1.00 30.73 306 LEU A O 1
ATOM 2551 N N . LYS A 1 313 ? -4.375 1.511 4.857 1.00 28.75 307 LYS A N 1
ATOM 2552 C CA . LYS A 1 313 ? -4.977 1.301 6.203 1.00 28.86 307 LYS A CA 1
ATOM 2553 C C . LYS A 1 313 ? -6.371 1.939 6.276 1.00 28.38 307 LYS A C 1
ATOM 2554 O O . LYS A 1 313 ? -7.253 1.314 6.883 1.00 29.62 307 LYS A O 1
ATOM 2560 N N . VAL A 1 314 ? -6.574 3.121 5.685 1.00 27.46 308 VAL A N 1
ATOM 2561 C CA . VAL A 1 314 ? -7.781 3.971 5.938 1.00 30.28 308 VAL A CA 1
ATOM 2562 C C . VAL A 1 314 ? -8.789 3.900 4.785 1.00 30.23 308 VAL A C 1
ATOM 2563 O O . VAL A 1 314 ? -9.951 4.246 5.025 1.00 35.41 308 VAL A O 1
ATOM 2567 N N . LEU A 1 315 ? -8.372 3.511 3.580 1.00 29.77 309 LEU A N 1
ATOM 2568 C CA . LEU A 1 315 ? -9.202 3.624 2.348 1.00 33.18 309 LEU A CA 1
ATOM 2569 C C . LEU A 1 315 ? -10.552 2.925 2.559 1.00 36.16 309 LEU A C 1
ATOM 2570 O O . LEU A 1 315 ? -10.602 1.842 3.148 1.00 40.58 309 LEU A O 1
#

B-factor: mean 30.34, std 9.71, range [15.88, 74.35]

Nearest PDB structures (foldseek):
  6kgj-assembly1_A  TM=3.519E-01  e=1.559E+00  Homo sapiens
  8jji-assembly2_A  TM=3.018E-01  e=8.221E-01  Homo sapiens
  8jk1-assembly2_B  TM=3.245E-01  e=9.529E-01  Homo sapiens
  6q58-assembly1_A  TM=2.736E-01  e=3.105E+00  Streptomyces lividans 1326
  6q6b-assembly1_A  TM=2.935E-01  e=6.824E+00  Streptomyces lividans 1326

Radius of gyration: 19.7 Å; Cα contacts (8 Å, |Δi|>4): 542; chains: 1; bounding box: 49×40×55 Å

Foldseek 3Di:
DAPFQQQLFLQLSLQLRLCVVQVPPPSSLLRLLADAWAAAVVCLVLLHLGIARADDPDRVVSQVSCCVAWVKHKDKDFDAPVCLVVVVVVCCVVRQKWKWKFFCLLPDLDDCVVVVDPPDDRFRDIGIWMWRDDDPQWTWIASRNSNDIDIHTPVSRVCGQQDQHSVGGHRSIIIDTDHDGTHDDDSLRSNLVNLVVCLVVLRLVNLLVVLVVLLVCLPPPQLSSLVSVLVRHSSVLSSLVSVVVVCVVVVFDFDPCSVVLSVLSVVLSVVSVCVSPVVDSCSNVSSVSSNVSSVVSSVRSVVSNVRD

Organism: Ruminiclostridium cellulolyticum (strain ATCC 35319 / DSM 5812 / JCM 6584 / H10) (NCBI:txid394503)

Secondary structure (DSSP, 8-state):
-------SSHHHHHHHHHHHHHT-SSHHHHHHT----EE-HHHHHTTS--EES--SSS-HHHHHHHHHHH--EEEEE---TTTHHHHHHHHHHHHS-EEEEEEGGG---S-GGGGT-----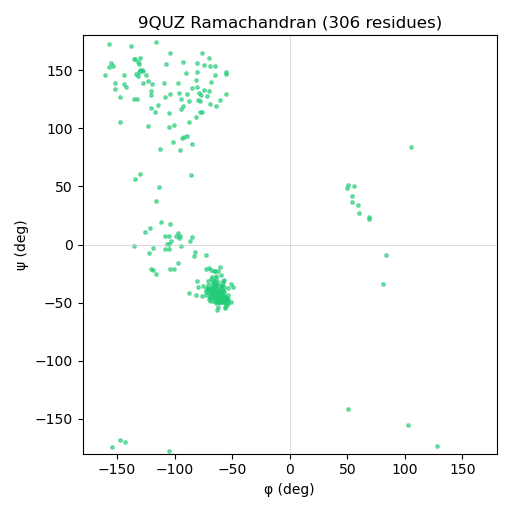----EEEEEEEEE-SSEEEEEEGGGTEEEEEEHHHHHHHHH-EETTEE--S-EEEEE-SS-----HHHHHHHHHHHHHHTTHHHHHHHHHHHHHTTTT-S--HHHHHHHHHHHHHHHHHHHHHHHHHHHT----TTHHHHHHHHHHHHHHHHHHHHH----HHHHHHHHHHHHHHHHHHHHHHHHH-

Solvent-accessible surface area: 14824 Å² total; per-residue (Å²): 195,61,129,18,24,34,0,0,24,17,1,0,0,0,0,0,9,25,0,104,89,77,137,60,74,15,0,52,41,0,1,40,1,3,6,12,9,34,17,45,73,126,33,8,127,143,53,28,102,1,3,0,4,27,72,30,32,41,2,97,53,0,27,78,0,1,108,81,18,0,58,1,82,21,57,98,75,119,20,51,105,89,92,2,18,78,70,0,96,151,44,27,153,153,67,35,11,10,2,0,14,0,0,46,53,60,14,102,7,69,96,26,119,76,69,90,25,147,124,66,83,166,54,64,32,15,14,0,0,0,0,37,86,26,56,151,116,33,0,31,0,24,0,0,14,41,37,50,75,21,108,10,42,22,116,56,0,30,90,0,2,52,14,127,9,70,77,32,117,2,31,9,14,11,12,70,26,70,35,123,52,86,116,174,18,90,15,99,83,0,1,128,90,0,0,46,33,5,31,145,102,136,15,33,22,72,1,47,77,0,0,98,5,0,110,133,4,114,120,52,193,82,38,107,12,0,26,12,0,26,19,3,0,26,8,5,22,43,6,5,68,10,2,18,72,3,54,141,153,76,92,7,110,32,8,140,47,10,92,102,2,17,73,36,1,43,75,1,31,120,44,0,26,41,3,60,67,177,38,41,188,34,6,104,74,0,3,86,43,0,42,129,2,3,73,32,3,59,93,2,0,68,44,0,46,154,63,40

Sequence (308 aa):
LLDTFQGYNCYSSALGEYAKQKNIDQVENIILSQWSFFFDEEQFYKNQWYTGAADGPVDVVLNEDLRNFANIEVLEHISSESQAIDEGRKVLEKHGLQIVLMDFYYMNSFNWKSLSRFNVTREHDPHFAVLTQINENSVHIIDPYYHHEENMSMEDFIKSRNSMTKQGKISFNSYEIFSNGTKKSNIKELLYYRFNRYLQEKMFGKITQFGQVVKKQLDNKDRKWAFTGYNCLNSVVYQHQNLINLQKKFSLEMPPNLQELLDNWALIRKKLFEYYSRGSYNTEEISNLICKVASSEEQFAQEVLKVL